Protein 5A9C (pdb70)

Nearest PDB structures (foldseek):
  5a9c-assembly1_A  TM=1.005E+00  e=2.865E-42  Antheraea mylitta cypovirus 4
  5a8t-assembly1_A  TM=9.969E-01  e=7.774E-40  Antheraea mylitta cypovirus 4
  5a8s-assembly1_A  TM=9.881E-01  e=3.135E-37  Antheraea mylitta cypovirus 4
  5a9a-assembly1_A  TM=9.430E-01  e=6.716E-23  Simulium ubiquitum cypovirus
  5a9b-assembly1_A  TM=8.311E-01  e=2.737E-10  Bombyx mori cypovirus 1

Structure (mmCIF, N/CA/C/O backbone):
data_5A9C
#
_entry.id   5A9C
#
_cell.length_a   104.330
_cell.length_b   104.330
_cell.length_c   104.330
_cell.angle_alpha   90.00
_cell.angle_beta   90.00
_cell.angle_gamma   90.00
#
_symmetry.space_group_name_H-M   'I 2 3'
#
loop_
_entity.id
_entity.type
_entity.pdbx_description
1 polymer POLYHEDRIN
2 water water
#
loop_
_atom_site.group_PDB
_atom_site.id
_atom_site.type_symbol
_atom_site.label_atom_id
_atom_site.label_alt_id
_atom_site.label_comp_id
_atom_site.label_asym_id
_atom_site.label_entity_id
_atom_site.label_seq_id
_atom_site.pdbx_PDB_ins_code
_atom_site.Cartn_x
_atom_site.Cartn_y
_atom_site.Cartn_z
_atom_site.occupancy
_atom_site.B_iso_or_equiv
_atom_site.auth_seq_id
_atom_site.auth_comp_id
_atom_site.auth_asym_id
_atom_site.auth_atom_id
_atom_site.pdbx_PDB_model_num
ATOM 1 N N . ARG A 1 13 ? 46.136 58.292 -8.493 1.00 51.38 13 ARG A N 1
ATOM 2 C CA . ARG A 1 13 ? 45.647 58.347 -9.867 1.00 73.15 13 ARG A CA 1
ATOM 3 C C . ARG A 1 13 ? 44.565 57.303 -10.139 1.00 59.89 13 ARG A C 1
ATOM 4 O O . ARG A 1 13 ? 43.425 57.648 -10.454 1.00 50.45 13 ARG A O 1
ATOM 12 N N . ASP A 1 14 ? 44.923 56.029 -10.013 1.00 47.58 14 ASP A N 1
ATOM 13 C CA . ASP A 1 14 ? 43.977 54.947 -10.262 1.00 31.77 14 ASP A CA 1
ATOM 14 C C . ASP A 1 14 ? 43.211 54.582 -8.993 1.00 30.02 14 ASP A C 1
ATOM 15 O O . ASP A 1 14 ? 43.409 53.506 -8.426 1.00 26.75 14 ASP A O 1
ATOM 20 N N . VAL A 1 15 ? 42.333 55.478 -8.555 1.00 26.20 15 VAL A N 1
ATOM 21 C CA . VAL A 1 15 ? 41.592 55.272 -7.315 1.00 19.02 15 VAL A CA 1
ATOM 22 C C . VAL A 1 15 ? 40.550 54.163 -7.449 1.00 22.94 15 VAL A C 1
ATOM 23 O O . VAL A 1 15 ? 40.161 53.550 -6.457 1.00 20.92 15 VAL A O 1
ATOM 27 N N . ARG A 1 16 ? 40.101 53.904 -8.673 1.00 22.10 16 ARG A N 1
ATOM 28 C CA . ARG A 1 16 ? 39.216 52.770 -8.913 1.00 18.64 16 ARG A CA 1
ATOM 29 C C . ARG A 1 16 ? 39.919 51.484 -8.493 1.00 24.20 16 ARG A C 1
ATOM 30 O O . ARG A 1 16 ? 39.330 50.624 -7.836 1.00 21.57 16 ARG A O 1
ATOM 38 N N . ARG A 1 17 ? 41.189 51.369 -8.864 1.00 16.60 17 ARG A N 1
ATOM 39 C CA . ARG A 1 17 ? 41.991 50.212 -8.500 1.00 16.63 17 ARG A CA 1
ATOM 40 C C . ARG A 1 17 ? 42.253 50.191 -6.998 1.00 26.61 17 ARG A C 1
ATOM 41 O O . ARG A 1 17 ? 42.097 49.162 -6.348 1.00 21.11 17 ARG A O 1
ATOM 49 N N . GLU A 1 18 ? 42.652 51.335 -6.451 1.00 19.96 18 GLU A N 1
ATOM 50 C CA . GLU A 1 18 ? 42.940 51.438 -5.024 1.00 25.84 18 GLU A CA 1
ATOM 51 C C . GLU A 1 18 ? 41.736 51.031 -4.184 1.00 32.13 18 GLU A C 1
ATOM 52 O O . GLU A 1 18 ? 41.875 50.333 -3.181 1.00 23.06 18 GLU A O 1
ATOM 58 N N . GLN A 1 19 ? 40.555 51.479 -4.596 1.00 23.01 19 GLN A N 1
ATOM 59 C CA . GLN A 1 19 ? 39.333 51.165 -3.870 1.00 24.49 19 GLN A CA 1
ATOM 60 C C . GLN A 1 19 ? 39.041 49.669 -3.924 1.00 23.88 19 GLN A C 1
ATOM 61 O O . GLN A 1 19 ? 38.644 49.069 -2.923 1.00 28.64 19 GLN A O 1
ATOM 67 N N . GLN A 1 20 ? 39.241 49.069 -5.094 1.00 19.95 20 GLN A N 1
ATOM 68 C CA . GLN A 1 20 ? 39.055 47.632 -5.245 1.00 16.61 20 GLN A CA 1
ATOM 69 C C . GLN A 1 20 ? 40.069 46.874 -4.387 1.00 16.08 20 GLN A C 1
ATOM 70 O O . GLN A 1 20 ? 39.771 45.805 -3.859 1.00 19.62 20 GLN A O 1
ATOM 76 N N . GLU A 1 21 ? 41.270 47.434 -4.261 1.00 19.51 21 GLU A N 1
ATOM 77 C CA . GLU A 1 21 ? 42.301 46.858 -3.401 1.00 20.27 21 GLU A CA 1
ATOM 78 C C . GLU A 1 21 ? 41.891 46.931 -1.933 1.00 21.57 21 GLU A C 1
ATOM 79 O O . GLU A 1 21 ? 42.072 45.977 -1.176 1.00 18.31 21 GLU A O 1
ATOM 85 N N . ILE A 1 22 ? 41.337 48.068 -1.533 1.00 15.76 22 ILE A N 1
ATOM 86 C CA . ILE A 1 22 ? 40.863 48.233 -0.163 1.00 18.67 22 ILE A CA 1
ATOM 87 C C . ILE A 1 22 ? 39.691 47.303 0.132 1.00 17.95 22 ILE A C 1
ATOM 88 O O . ILE A 1 22 ? 39.576 46.771 1.237 1.00 24.30 22 ILE A O 1
ATOM 93 N N . ILE A 1 23 ? 38.826 47.111 -0.860 1.00 21.24 23 ILE A N 1
ATOM 94 C CA . ILE A 1 23 ? 37.694 46.200 -0.722 1.00 27.71 23 ILE A CA 1
ATOM 95 C C . ILE A 1 23 ? 38.182 44.766 -0.540 1.00 22.26 23 ILE A C 1
ATOM 96 O O . ILE A 1 23 ? 37.662 44.027 0.298 1.00 22.82 23 ILE A O 1
ATOM 101 N N . THR A 1 24 ? 39.186 44.381 -1.325 1.00 19.84 24 THR A N 1
ATOM 102 C CA . THR A 1 24 ? 39.786 43.059 -1.200 1.00 20.21 24 THR A CA 1
ATOM 103 C C . THR A 1 24 ? 40.389 42.894 0.193 1.00 20.16 24 THR A C 1
ATOM 104 O O . THR A 1 24 ? 40.162 41.888 0.859 1.00 18.41 24 THR A O 1
ATOM 108 N N . ARG A 1 25 ? 41.151 43.895 0.626 1.00 19.23 25 ARG A N 1
ATOM 109 C CA . ARG A 1 25 ? 41.759 43.887 1.954 1.00 25.05 25 ARG A CA 1
ATOM 110 C C . ARG A 1 25 ? 40.697 43.820 3.041 1.00 21.70 25 ARG A C 1
ATOM 111 O O . ARG A 1 25 ? 40.836 43.080 4.012 1.00 14.82 25 ARG A O 1
ATOM 119 N N . GLN A 1 26 ? 39.639 44.606 2.872 1.00 18.68 26 GLN A N 1
ATOM 120 C CA . GLN A 1 26 ? 38.561 44.663 3.848 1.00 18.73 26 GLN A CA 1
ATOM 121 C C . GLN A 1 26 ? 37.922 43.290 4.027 1.00 21.54 26 GLN A C 1
ATOM 122 O O . GLN A 1 26 ? 37.688 42.841 5.147 1.00 17.38 26 GLN A O 1
ATOM 128 N N . ILE A 1 27 ? 37.644 42.622 2.915 1.00 15.93 27 ILE A N 1
ATOM 129 C CA . ILE A 1 27 ? 37.088 41.275 2.960 1.00 15.30 27 ILE A CA 1
ATOM 130 C C . ILE A 1 27 ? 38.008 40.307 3.707 1.00 15.63 27 ILE A C 1
ATOM 131 O O . ILE A 1 27 ? 37.546 39.465 4.477 1.00 21.59 27 ILE A O 1
ATOM 136 N N . ASN A 1 28 ? 39.312 40.437 3.482 1.00 17.91 28 ASN A N 1
ATOM 137 C CA . ASN A 1 28 ? 40.291 39.555 4.112 1.00 24.63 28 ASN A CA 1
ATOM 138 C C . ASN A 1 28 ? 40.540 39.891 5.578 1.00 21.46 28 ASN A C 1
ATOM 139 O O . ASN A 1 28 ? 41.044 39.063 6.332 1.00 20.75 28 ASN A O 1
ATOM 144 N N . THR A 1 29 ? 40.185 41.110 5.972 1.00 16.85 29 THR A N 1
ATOM 145 C CA . THR A 1 29 ? 40.483 41.606 7.311 1.00 14.88 29 THR A CA 1
ATOM 146 C C . THR A 1 29 ? 39.261 41.612 8.229 1.00 20.98 29 THR A C 1
ATOM 147 O O . THR A 1 29 ? 39.391 41.491 9.446 1.00 18.23 29 THR A O 1
ATOM 151 N N . ALA A 1 30 ? 38.076 41.754 7.645 1.00 21.50 30 ALA A N 1
ATOM 152 C CA . ALA A 1 30 ? 36.842 41.803 8.428 1.00 17.30 30 ALA A CA 1
ATOM 153 C C . ALA A 1 30 ? 36.687 40.632 9.409 1.00 15.42 30 ALA A C 1
ATOM 154 O O . ALA A 1 30 ? 36.188 40.813 10.518 1.00 19.58 30 ALA A O 1
ATOM 156 N N . PRO A 1 31 ? 37.107 39.422 9.005 1.00 16.62 31 PRO A N 1
ATOM 157 C CA . PRO A 1 31 ? 36.965 38.285 9.923 1.00 15.77 31 PRO A CA 1
ATOM 158 C C . PRO A 1 31 ? 37.798 38.404 11.204 1.00 18.16 31 PRO A C 1
ATOM 159 O O . PRO A 1 31 ? 37.592 37.613 12.124 1.00 24.07 31 PRO A O 1
ATOM 163 N N . TYR A 1 32 ? 38.714 39.365 11.267 1.00 17.17 32 TYR A N 1
ATOM 164 C CA . TYR A 1 32 ? 39.576 39.503 12.439 1.00 16.63 32 TYR A CA 1
ATOM 165 C C . TYR A 1 32 ? 39.026 40.481 13.472 1.00 21.88 32 TYR A C 1
ATOM 166 O O . TYR A 1 32 ? 39.595 40.631 14.551 1.00 20.61 32 TYR A O 1
ATOM 175 N N . VAL A 1 33 ? 37.920 41.142 13.143 1.00 22.62 33 VAL A N 1
ATOM 176 C CA . VAL A 1 33 ? 37.229 41.993 14.107 1.00 20.96 33 VAL A CA 1
ATOM 177 C C . VAL A 1 33 ? 36.618 41.125 15.209 1.00 18.27 33 VAL A C 1
ATOM 178 O O . VAL A 1 33 ? 36.210 39.992 14.959 1.00 21.52 33 VAL A O 1
ATOM 182 N N . GLN A 1 34 ? 36.560 41.658 16.425 1.00 21.03 34 GLN A N 1
ATOM 183 C CA . GLN A 1 34 ? 36.224 40.858 17.607 1.00 30.60 34 GLN A CA 1
ATOM 184 C C . GLN A 1 34 ? 34.866 40.145 17.583 1.00 32.92 34 GLN A C 1
ATOM 185 O O . GLN A 1 34 ? 34.718 39.079 18.178 1.00 32.76 34 GLN A O 1
ATOM 191 N N . ASP A 1 35 ? 33.880 40.724 16.908 1.00 23.77 35 ASP A N 1
ATOM 192 C CA . ASP A 1 35 ? 32.572 40.082 16.823 1.00 24.23 35 ASP A CA 1
ATOM 193 C C . ASP A 1 35 ? 32.328 39.490 15.441 1.00 27.02 35 ASP A C 1
ATOM 194 O O . ASP A 1 35 ? 31.183 39.269 15.040 1.00 21.17 35 ASP A O 1
ATOM 199 N N . ALA A 1 36 ? 33.411 39.232 14.717 1.00 19.12 36 ALA A N 1
ATOM 200 C CA . ALA A 1 36 ? 33.311 38.634 13.395 1.00 18.57 36 ALA A CA 1
ATOM 201 C C . ALA A 1 36 ? 32.813 37.200 13.494 1.00 23.82 36 ALA A C 1
ATOM 202 O O . ALA A 1 36 ? 32.924 36.559 14.542 1.00 20.30 36 ALA A O 1
ATOM 204 N N . MET A 1 37 ? 32.256 36.703 12.397 1.00 18.38 37 MET A N 1
ATOM 205 C CA . MET A 1 37 ? 31.821 35.320 12.336 1.00 17.69 37 MET A CA 1
ATOM 206 C C . MET A 1 37 ? 32.966 34.409 11.917 1.00 17.96 37 MET A C 1
ATOM 207 O O . MET A 1 37 ? 33.834 34.797 11.133 1.00 22.39 37 MET A O 1
ATOM 212 N N . MET A 1 38 ? 32.969 33.200 12.466 1.00 23.87 38 MET A N 1
ATOM 213 C CA . MET A 1 38 ? 33.855 32.144 12.004 1.00 16.87 38 MET A CA 1
ATOM 214 C C . MET A 1 38 ? 33.001 31.079 11.334 1.00 18.20 38 MET A C 1
ATOM 215 O O . MET A 1 38 ? 31.781 31.053 11.506 1.00 17.30 38 MET A O 1
ATOM 220 N N . ARG A 1 39 ? 33.630 30.207 10.557 1.00 17.73 39 ARG A N 1
ATOM 221 C CA . ARG A 1 39 ? 32.878 29.180 9.858 1.00 16.76 39 ARG A CA 1
ATOM 222 C C . ARG A 1 39 ? 33.632 27.867 9.839 1.00 13.94 39 ARG A C 1
ATOM 223 O O . ARG A 1 39 ? 34.743 27.780 9.313 1.00 16.43 39 ARG A O 1
ATOM 231 N N . VAL A 1 40 ? 33.022 26.847 10.428 1.00 15.81 40 VAL A N 1
ATOM 232 C CA . VAL A 1 40 ? 33.596 25.511 10.425 1.00 17.08 40 VAL A CA 1
ATOM 233 C C . VAL A 1 40 ? 32.62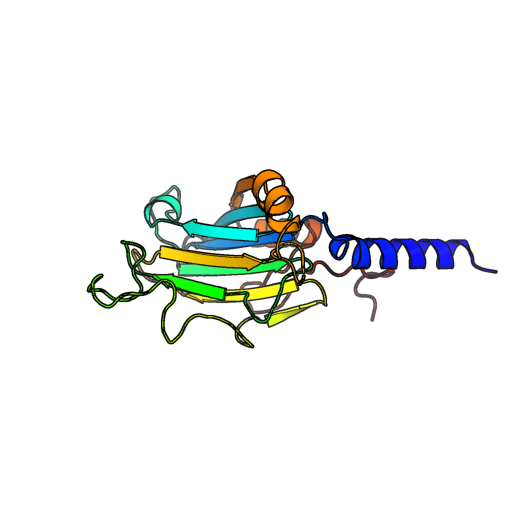4 24.573 9.737 1.00 17.92 40 VAL A C 1
ATOM 234 O O . VAL A 1 40 ? 31.428 24.581 10.030 1.00 18.46 40 VAL A O 1
ATOM 238 N N . VAL A 1 41 ? 33.135 23.784 8.801 1.00 15.79 41 VAL A N 1
ATOM 239 C CA . VAL A 1 41 ? 32.299 22.840 8.084 1.00 15.52 41 VAL A CA 1
ATOM 240 C C . VAL A 1 41 ? 32.893 21.444 8.139 1.00 11.99 41 VAL A C 1
ATOM 241 O O . VAL A 1 41 ? 34.087 21.252 7.895 1.00 16.39 41 VAL A O 1
ATOM 245 N N . VAL A 1 42 ? 32.050 20.473 8.469 1.00 14.70 42 VAL A N 1
ATOM 246 C CA . VAL A 1 42 ? 32.441 19.075 8.447 1.00 15.60 42 VAL A CA 1
ATOM 247 C C . VAL A 1 42 ? 31.782 18.410 7.243 1.00 17.06 42 VAL A C 1
ATOM 248 O O . VAL A 1 42 ? 30.560 18.254 7.200 1.00 19.22 42 VAL A O 1
ATOM 252 N N . PHE A 1 43 ? 32.593 18.040 6.257 1.00 17.31 43 PHE A N 1
ATOM 253 C CA . PHE A 1 43 ? 32.093 17.398 5.046 1.00 15.27 43 PHE A CA 1
ATOM 254 C C . PHE A 1 43 ? 32.231 15.891 5.176 1.00 20.32 43 PHE A C 1
ATOM 255 O O . PHE A 1 43 ? 33.346 15.380 5.215 1.00 18.33 43 PHE A O 1
ATOM 263 N N . ALA A 1 44 ? 31.109 15.181 5.231 1.00 19.62 44 ALA A N 1
ATOM 264 C CA . ALA A 1 44 ? 31.135 13.721 5.295 1.00 24.00 44 ALA A CA 1
ATOM 265 C C . ALA A 1 44 ? 31.090 13.116 3.894 1.00 19.37 44 ALA A C 1
ATOM 266 O O . ALA A 1 44 ? 30.229 13.469 3.089 1.00 18.26 44 ALA A O 1
ATOM 268 N N . GLN A 1 45 ? 32.022 12.211 3.609 1.00 20.10 45 GLN A N 1
ATOM 269 C CA . GLN A 1 45 ? 32.088 11.546 2.310 1.00 24.27 45 GLN A CA 1
ATOM 270 C C . GLN A 1 45 ? 31.583 10.109 2.399 1.00 21.70 45 GLN A C 1
ATOM 271 O O . GLN A 1 45 ? 32.027 9.341 3.251 1.00 22.59 45 GLN A O 1
ATOM 277 N N . TYR A 1 46 ? 30.667 9.746 1.508 1.00 21.75 46 TYR A N 1
ATOM 278 C CA . TYR A 1 46 ? 30.096 8.403 1.505 1.00 23.09 46 TYR A CA 1
ATOM 279 C C . TYR A 1 46 ? 30.523 7.627 0.266 1.00 28.83 46 TYR A C 1
ATOM 280 O O . TYR A 1 46 ? 30.833 8.222 -0.766 1.00 25.61 46 TYR A O 1
ATOM 289 N N . PRO A 1 47 ? 30.548 6.290 0.373 1.00 30.75 47 PRO A N 1
ATOM 290 C CA . PRO A 1 47 ? 30.921 5.394 -0.729 1.00 33.90 47 PRO A CA 1
ATOM 291 C C . PRO A 1 47 ? 30.083 5.651 -1.978 1.00 25.88 47 PRO A C 1
ATOM 292 O O . PRO A 1 47 ? 30.546 5.419 -3.094 1.00 29.21 47 PRO A O 1
ATOM 296 N N . SER A 1 48 ? 28.858 6.124 -1.778 1.00 25.79 48 SER A N 1
ATOM 297 C CA . SER A 1 48 ? 27.948 6.411 -2.879 1.00 35.91 48 SER A CA 1
ATOM 298 C C . SER A 1 48 ? 28.481 7.523 -3.778 1.00 35.91 48 SER A C 1
ATOM 299 O O . SER A 1 48 ? 28.060 7.660 -4.926 1.00 35.13 48 SER A O 1
ATOM 302 N N . GLY A 1 49 ? 29.405 8.316 -3.249 1.00 27.22 49 GLY A N 1
ATOM 303 C CA . GLY A 1 49 ? 29.904 9.480 -3.957 1.00 26.26 49 GLY A CA 1
ATOM 304 C C . GLY A 1 49 ? 29.210 10.739 -3.474 1.00 22.69 49 GLY A C 1
ATOM 305 O O . GLY A 1 49 ? 29.608 11.855 -3.813 1.00 27.39 49 GLY A O 1
ATOM 306 N N . ARG A 1 50 ? 28.164 10.552 -2.675 1.00 22.99 50 ARG A N 1
ATOM 307 C CA . ARG A 1 50 ? 27.433 11.666 -2.086 1.00 19.17 50 ARG A CA 1
ATOM 308 C C . ARG A 1 50 ? 28.177 12.199 -0.867 1.00 18.87 50 ARG A C 1
ATOM 309 O O . ARG A 1 50 ? 29.021 11.512 -0.296 1.00 20.63 50 ARG A O 1
ATOM 317 N N . TYR A 1 51 ? 27.856 13.431 -0.484 1.00 21.67 51 TYR A N 1
ATOM 318 C CA . TYR A 1 51 ? 28.437 14.068 0.692 1.00 22.90 51 TYR A CA 1
ATOM 319 C C . TYR A 1 51 ? 27.336 14.672 1.550 1.00 21.40 51 TYR A C 1
ATOM 320 O O . TYR A 1 51 ? 26.262 15.013 1.052 1.00 19.72 51 TYR A O 1
ATOM 329 N N . LYS A 1 52 ? 27.606 14.805 2.842 1.00 22.52 52 LYS A N 1
ATOM 330 C CA . LYS A 1 52 ? 26.736 15.575 3.720 1.00 22.57 52 LYS A CA 1
ATOM 331 C C . LYS A 1 52 ? 27.576 16.560 4.517 1.00 27.30 52 LYS A C 1
ATOM 332 O O . LYS A 1 52 ? 28.603 16.194 5.087 1.00 25.43 52 LYS A O 1
ATOM 338 N N . ALA A 1 53 ? 27.141 17.813 4.546 1.00 21.58 53 ALA A N 1
ATOM 339 C CA . ALA A 1 53 ? 27.908 18.858 5.206 1.00 18.05 53 ALA A CA 1
ATOM 340 C C . ALA A 1 53 ? 27.220 19.354 6.471 1.00 26.90 53 ALA A C 1
ATOM 341 O O . ALA A 1 53 ? 26.018 19.617 6.476 1.00 21.34 53 ALA A O 1
ATOM 343 N N . PHE A 1 54 ? 27.994 19.455 7.546 1.00 18.62 54 PHE A N 1
ATOM 344 C CA . PHE A 1 54 ? 27.543 20.106 8.767 1.00 17.46 54 PHE A CA 1
ATOM 345 C C . PHE A 1 54 ? 28.238 21.458 8.862 1.00 23.94 54 PHE A C 1
ATOM 346 O O . PHE A 1 54 ? 29.423 21.541 9.190 1.00 16.55 54 PHE A O 1
ATOM 354 N N . ASP A 1 55 ? 27.484 22.510 8.562 1.00 16.98 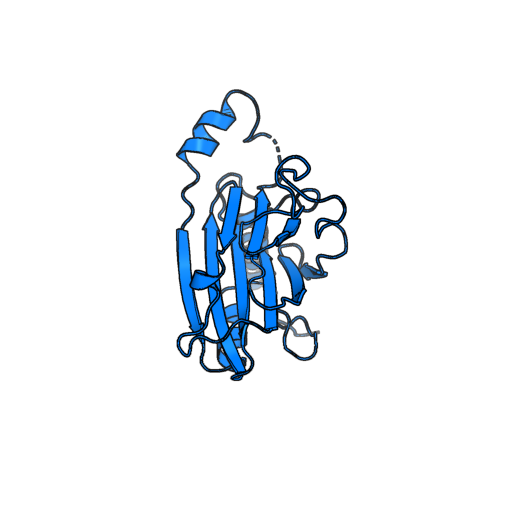55 ASP A N 1
ATOM 355 C CA . ASP A 1 55 ? 28.026 23.850 8.369 1.00 18.72 55 ASP A CA 1
ATOM 356 C C . ASP A 1 55 ? 27.689 24.756 9.550 1.00 19.11 55 ASP A C 1
ATOM 357 O O . ASP A 1 55 ? 26.523 25.077 9.780 1.00 22.07 55 ASP A O 1
ATOM 362 N N . TYR A 1 56 ? 28.714 25.167 10.293 1.00 17.77 56 TYR A N 1
ATOM 363 C CA . TYR A 1 56 ? 28.519 25.976 11.492 1.00 16.71 56 TYR A CA 1
ATOM 364 C C . TYR A 1 56 ? 29.089 27.379 11.319 1.00 15.45 56 TYR A C 1
ATOM 365 O O . TYR A 1 56 ? 30.250 27.543 10.953 1.00 19.02 56 TYR A O 1
ATOM 374 N N . VAL A 1 57 ? 28.268 28.389 11.583 1.00 20.70 57 VAL A N 1
ATOM 375 C CA . VAL A 1 57 ? 28.769 29.752 11.709 1.00 14.96 57 VAL A CA 1
ATOM 376 C C . VAL A 1 57 ? 28.562 30.229 13.143 1.00 17.35 57 VAL A C 1
ATOM 377 O O . VAL A 1 57 ? 27.523 29.965 13.749 1.00 16.63 57 VAL A O 1
ATOM 381 N N . PHE A 1 58 ? 29.563 30.922 13.676 1.00 15.73 58 PHE A N 1
ATOM 382 C CA . PHE A 1 58 ? 29.612 31.262 15.096 1.00 17.68 58 PHE A CA 1
ATOM 383 C C . PHE A 1 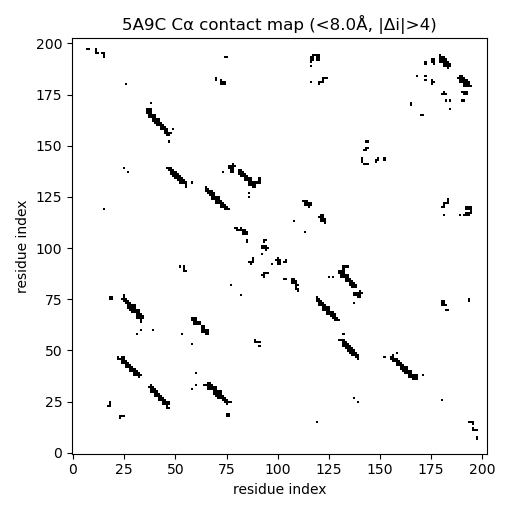58 ? 30.655 32.349 15.325 1.00 16.84 58 PHE A C 1
ATOM 384 O O . PHE A 1 58 ? 31.678 32.377 14.644 1.00 16.81 58 PHE A O 1
ATOM 392 N N . PRO A 1 59 ? 30.405 33.242 16.292 1.00 15.83 59 PRO A N 1
ATOM 393 C CA . PRO A 1 59 ? 31.285 34.393 16.527 1.00 19.58 59 PRO A CA 1
ATOM 394 C C . PRO A 1 59 ? 32.443 34.179 17.509 1.00 31.97 59 PRO A C 1
ATOM 395 O O . PRO A 1 59 ? 33.437 34.899 17.407 1.00 31.50 59 PRO A O 1
ATOM 399 N N . ASP A 1 60 ? 32.330 33.231 18.435 1.00 18.40 60 ASP A N 1
ATOM 400 C CA . ASP A 1 60 ? 33.325 33.128 19.505 1.00 23.22 60 ASP A CA 1
ATOM 401 C C . ASP A 1 60 ? 33.972 31.753 19.657 1.00 18.37 60 ASP A C 1
ATOM 402 O O . ASP A 1 60 ? 35.199 31.640 19.714 1.00 23.71 60 ASP A O 1
ATOM 407 N N . TYR A 1 61 ? 33.152 30.712 19.742 1.00 20.35 61 TYR A N 1
ATOM 408 C CA . TYR A 1 61 ? 33.674 29.360 19.893 1.00 19.37 61 TYR A CA 1
ATOM 409 C C . TYR A 1 61 ? 32.673 28.321 19.416 1.00 20.13 61 TYR A C 1
ATOM 410 O O . TYR A 1 61 ? 31.463 28.555 19.400 1.00 18.46 61 TYR A O 1
ATOM 419 N N . LEU A 1 62 ? 33.193 27.167 19.025 1.00 18.13 62 LEU A N 1
ATOM 420 C CA . LEU A 1 62 ? 32.360 26.079 18.552 1.00 15.75 62 LEU A CA 1
ATOM 421 C C . LEU A 1 62 ? 32.816 24.764 19.165 1.00 22.31 62 LEU A C 1
ATOM 422 O O . LEU A 1 62 ? 33.987 24.398 19.065 1.00 18.58 62 LEU A O 1
ATOM 427 N N . LYS A 1 63 ? 31.885 24.071 19.811 1.00 20.41 63 LYS A N 1
ATOM 428 C CA . LYS A 1 63 ? 32.112 22.719 20.303 1.00 25.19 63 LYS A CA 1
ATOM 429 C C . LYS A 1 63 ? 31.155 21.775 19.589 1.00 25.50 63 LYS A C 1
ATOM 430 O O . LYS A 1 63 ? 29.937 21.919 19.698 1.00 35.61 63 LYS A O 1
ATOM 436 N N . VAL A 1 64 ? 31.701 20.816 18.850 1.00 20.60 64 VAL A N 1
ATOM 437 C CA . VAL A 1 64 ? 30.870 19.913 18.065 1.00 23.19 64 VAL A CA 1
ATOM 438 C C . VAL A 1 64 ? 31.047 18.459 18.471 1.00 20.89 64 VAL A C 1
ATOM 439 O O . VAL A 1 64 ? 32.164 17.995 18.676 1.00 18.43 64 VAL A O 1
ATOM 443 N N . PHE A 1 65 ? 29.930 17.752 18.597 1.00 17.51 65 PHE A N 1
ATOM 444 C CA . PHE A 1 65 ? 29.946 16.298 18.679 1.00 19.30 65 PHE A CA 1
ATOM 445 C C . PHE A 1 65 ? 28.910 15.744 17.721 1.00 25.88 65 PHE A C 1
ATOM 446 O O . PHE A 1 65 ? 27.708 15.921 17.917 1.00 21.89 65 PHE A O 1
ATOM 454 N N . LEU A 1 66 ? 29.385 15.090 16.669 1.00 20.76 66 LEU A N 1
ATOM 455 C CA . LEU A 1 66 ? 28.496 14.446 15.720 1.00 24.07 66 LEU A CA 1
ATOM 456 C C . LEU A 1 66 ? 28.361 12.977 16.091 1.00 24.06 66 LEU A C 1
ATOM 457 O O . LEU A 1 66 ? 29.340 12.230 16.059 1.00 18.99 66 LEU A O 1
ATOM 462 N N . ASN A 1 67 ? 27.154 12.567 16.468 1.00 21.09 67 ASN A N 1
ATOM 463 C CA . ASN A 1 67 ? 26.923 11.180 16.853 1.00 21.89 67 ASN A CA 1
ATOM 464 C C . ASN A 1 67 ? 26.821 10.282 15.627 1.00 22.95 67 ASN A C 1
ATOM 465 O O . ASN A 1 67 ? 26.700 10.768 14.499 1.00 17.82 67 ASN A O 1
ATOM 470 N N . TRP A 1 68 ? 26.870 8.973 15.848 1.00 19.71 68 TRP A N 1
ATOM 471 C CA . TRP A 1 68 ? 26.959 8.023 14.745 1.00 19.39 68 TRP A CA 1
ATOM 472 C C . TRP A 1 68 ? 25.717 8.019 13.853 1.00 25.82 68 TRP A C 1
ATOM 473 O O . TRP A 1 68 ? 25.807 7.739 12.657 1.00 26.66 68 TRP A O 1
ATOM 484 N N . ARG A 1 69 ? 24.562 8.335 14.427 1.00 24.34 69 ARG A N 1
ATOM 485 C CA . ARG A 1 69 ? 23.328 8.346 13.649 1.00 25.24 69 ARG A CA 1
ATOM 486 C C . ARG A 1 69 ? 23.230 9.603 12.784 1.00 28.01 69 ARG A C 1
ATOM 487 O O . ARG A 1 69 ? 22.702 9.561 11.673 1.00 30.39 69 ARG A O 1
ATOM 495 N N . GLU A 1 70 ? 23.753 10.715 13.292 1.00 26.21 70 GLU A N 1
ATOM 496 C CA . GLU A 1 70 ? 23.818 11.951 12.517 1.00 26.44 70 GLU A CA 1
ATOM 497 C C . GLU A 1 70 ? 24.732 11.790 11.306 1.00 25.92 70 GLU A C 1
ATOM 498 O O . GLU A 1 70 ? 24.504 12.393 10.257 1.00 26.87 70 GLU A O 1
ATOM 504 N N . LEU A 1 71 ? 25.770 10.974 11.461 1.00 23.39 71 LEU A N 1
ATOM 505 C CA . LEU A 1 71 ? 26.781 10.802 10.422 1.00 21.22 71 LEU A CA 1
ATOM 506 C C . LEU A 1 71 ? 26.321 9.875 9.301 1.00 26.73 71 LEU A C 1
ATOM 507 O O . LEU A 1 71 ? 26.941 9.821 8.240 1.00 23.69 71 LEU A O 1
ATOM 512 N N . LEU A 1 72 ? 25.236 9.145 9.535 1.00 25.83 72 LEU A N 1
ATOM 513 C CA . LEU A 1 72 ? 24.728 8.211 8.536 1.00 20.29 72 LEU A CA 1
ATOM 514 C C . LEU A 1 72 ? 24.154 8.919 7.317 1.00 24.55 72 LEU A C 1
ATOM 515 O O . LEU A 1 72 ? 23.576 10.001 7.425 1.00 29.90 72 LEU A O 1
ATOM 520 N N . GLU A 1 73 ? 24.314 8.289 6.159 1.00 32.51 73 GLU A N 1
ATOM 521 C CA . GLU A 1 73 ? 23.688 8.747 4.926 1.00 31.50 73 GLU A CA 1
ATOM 522 C C . GLU A 1 73 ? 22.217 8.332 4.925 1.00 38.15 73 GLU A C 1
ATOM 523 O O . GLU A 1 73 ? 21.815 7.452 5.685 1.00 36.47 73 GLU A O 1
ATOM 529 N N . GLY A 1 74 ? 21.415 8.968 4.077 1.00 46.55 74 GLY A N 1
ATOM 530 C CA . GLY A 1 74 ? 20.008 8.626 3.969 1.00 41.82 74 GLY A CA 1
ATOM 531 C C . GLY A 1 74 ? 19.795 7.138 3.759 1.00 46.68 74 GLY A C 1
ATOM 532 O O . GLY A 1 74 ? 18.885 6.542 4.338 1.00 52.96 74 GLY A O 1
ATOM 533 N N . SER A 1 75 ? 20.641 6.536 2.929 1.00 61.89 75 SER A N 1
ATOM 534 C CA . SER A 1 75 ? 20.564 5.106 2.658 1.00 44.49 75 SER A CA 1
ATOM 535 C C . SER A 1 75 ? 20.845 4.306 3.923 1.00 38.79 75 SER A C 1
ATOM 536 O O . SER A 1 75 ? 20.412 3.162 4.057 1.00 45.89 75 SER A O 1
ATOM 539 N N . GLY A 1 76 ? 21.574 4.918 4.851 1.00 59.32 110 GLY A N 1
ATOM 540 C CA . GLY A 1 76 ? 21.929 4.267 6.096 1.00 31.75 110 GLY A CA 1
ATOM 541 C C . GLY A 1 76 ? 23.395 3.887 6.146 1.00 42.85 110 GLY A C 1
ATOM 542 O O . GLY A 1 76 ? 23.832 3.172 7.046 1.00 40.85 110 GLY A O 1
ATOM 543 N N . ARG A 1 77 ? 24.161 4.363 5.170 1.00 50.38 111 ARG A N 1
ATOM 544 C CA . ARG A 1 77 ? 25.586 4.056 5.112 1.00 47.14 111 ARG A CA 1
ATOM 545 C C . ARG A 1 77 ? 26.408 5.011 5.967 1.00 24.82 111 ARG A C 1
ATOM 546 O O . ARG A 1 77 ? 26.067 6.185 6.116 1.00 28.46 111 ARG A O 1
ATOM 554 N N . TYR A 1 78 ? 27.501 4.493 6.517 1.00 30.92 112 TYR A N 1
ATOM 555 C CA . TYR A 1 78 ? 28.428 5.296 7.297 1.00 31.95 112 TYR A CA 1
ATOM 556 C C . TYR A 1 78 ? 29.485 5.916 6.382 1.00 15.81 112 TYR A C 1
ATOM 557 O O . TYR A 1 78 ? 29.866 5.320 5.376 1.00 22.99 112 TYR A O 1
ATOM 566 N N . PRO A 1 79 ? 29.960 7.124 6.726 1.00 23.43 113 PRO A N 1
ATOM 567 C CA . PRO A 1 79 ? 30.953 7.836 5.909 1.00 18.89 113 PRO A CA 1
ATOM 568 C C . PRO A 1 79 ? 32.350 7.207 5.920 1.00 21.16 113 PRO A C 1
ATOM 569 O O . PRO A 1 79 ? 32.767 6.612 6.914 1.00 21.25 113 PRO A O 1
ATOM 573 N N . MET A 1 80 ? 33.057 7.342 4.802 1.00 15.85 114 MET A N 1
ATOM 574 C CA . MET A 1 80 ? 34.444 6.898 4.685 1.00 23.08 114 MET A CA 1
ATOM 575 C C . MET A 1 80 ? 35.365 7.783 5.515 1.00 16.58 114 MET A C 1
ATOM 576 O O . MET A 1 80 ? 36.434 7.357 5.957 1.00 20.92 114 MET A O 1
ATOM 581 N N . GLY A 1 81 ? 34.947 9.026 5.714 1.00 16.81 115 GLY A N 1
ATOM 582 C CA . GLY A 1 81 ? 35.773 10.002 6.391 1.00 21.96 115 GLY A CA 1
ATOM 583 C C . GLY A 1 81 ? 35.139 11.370 6.306 1.00 21.02 115 GLY A C 1
ATOM 584 O O . GLY A 1 81 ? 34.070 11.526 5.712 1.00 16.82 115 GLY A O 1
ATOM 585 N N . VAL A 1 82 ? 35.794 12.359 6.905 1.00 17.72 116 VAL A N 1
ATOM 586 C CA . VAL A 1 82 ? 35.320 13.736 6.851 1.00 12.26 116 VAL A CA 1
ATOM 587 C C . VAL A 1 82 ? 36.431 14.701 6.475 1.00 18.27 116 VAL A C 1
ATOM 588 O O . VAL A 1 82 ? 37.601 14.475 6.780 1.00 18.70 116 VAL A O 1
ATOM 592 N N . ILE A 1 83 ? 36.054 15.776 5.795 1.00 18.68 117 ILE A N 1
ATOM 593 C CA . ILE A 1 83 ? 36.948 16.902 5.602 1.00 18.60 117 ILE A CA 1
ATOM 594 C C . ILE A 1 83 ? 36.470 17.979 6.555 1.00 17.90 117 ILE A C 1
ATOM 595 O O . ILE A 1 83 ? 35.327 18.432 6.463 1.00 20.75 117 ILE A O 1
ATOM 600 N N . VAL A 1 84 ? 37.324 18.363 7.495 1.00 15.71 118 VAL A N 1
ATOM 601 C CA . VAL A 1 84 ? 36.967 19.405 8.442 1.00 19.54 118 VAL A CA 1
ATOM 602 C C . VAL A 1 84 ? 37.602 20.717 8.002 1.00 15.49 118 VAL A C 1
ATOM 603 O O . VAL A 1 84 ? 38.826 20.828 7.912 1.00 16.25 118 VAL A O 1
ATOM 607 N N . SER A 1 85 ? 36.755 21.697 7.711 1.00 17.56 119 SER A N 1
ATOM 608 C CA . SER A 1 85 ? 37.193 22.985 7.193 1.00 18.21 119 SER A CA 1
ATOM 609 C C . SER A 1 85 ? 37.082 24.062 8.268 1.00 13.42 119 SER A C 1
ATOM 610 O O . SER A 1 85 ? 35.990 24.340 8.758 1.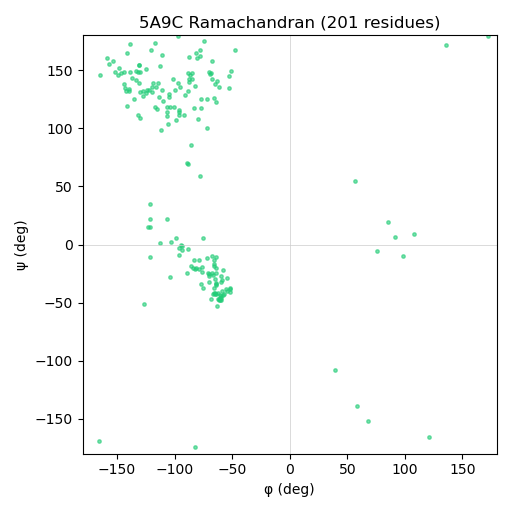00 18.43 119 SER A O 1
ATOM 613 N N . PHE A 1 86 ? 38.216 24.658 8.634 1.00 13.26 120 PHE A N 1
ATOM 614 C CA . PHE A 1 86 ? 38.258 25.719 9.643 1.00 16.53 120 PHE A CA 1
ATOM 615 C C . PHE A 1 86 ? 38.458 27.070 8.962 1.00 15.63 120 PHE A C 1
ATOM 616 O O . PHE A 1 86 ? 39.408 27.244 8.203 1.00 15.91 120 PHE A O 1
ATOM 624 N N . ASN A 1 87 ? 37.589 28.036 9.242 1.00 15.64 121 ASN A N 1
ATOM 625 C CA . ASN A 1 87 ? 37.702 29.336 8.586 1.00 21.88 121 ASN A CA 1
ATOM 626 C C . ASN A 1 87 ? 37.428 30.518 9.511 1.00 16.06 121 ASN A C 1
ATOM 627 O O . ASN A 1 87 ? 36.453 30.519 10.266 1.00 15.08 121 ASN A O 1
ATOM 632 N N . GLY A 1 88 ? 38.299 31.521 9.440 1.00 22.82 122 GLY A N 1
ATOM 633 C CA . GLY A 1 88 ? 38.146 32.735 10.221 1.00 12.49 122 GLY A CA 1
ATOM 634 C C . GLY A 1 88 ? 39.320 33.009 11.141 1.00 14.31 122 GLY A C 1
ATOM 635 O O . GLY A 1 88 ? 40.392 32.412 11.007 1.00 18.20 122 GLY A O 1
ATOM 636 N N . ASN A 1 89 ? 39.108 33.920 12.084 1.00 17.14 123 ASN A N 1
ATOM 637 C CA . ASN A 1 89 ? 40.127 34.294 13.053 1.00 15.48 123 ASN A CA 1
ATOM 638 C C . ASN A 1 89 ? 40.248 33.249 14.158 1.00 17.61 123 ASN A C 1
ATOM 639 O O . ASN A 1 89 ? 40.064 33.543 15.341 1.00 20.99 123 ASN A O 1
ATOM 644 N N . ILE A 1 90 ? 40.556 32.021 13.759 1.00 15.92 124 ILE A N 1
ATOM 645 C CA . ILE A 1 90 ? 40.634 30.911 14.695 1.00 17.57 124 ILE A CA 1
ATOM 646 C C . ILE A 1 90 ? 42.020 30.786 15.319 1.00 20.26 124 ILE A C 1
ATOM 647 O O . ILE A 1 90 ? 43.034 30.979 14.650 1.00 25.32 124 ILE A O 1
ATOM 652 N N . ASP A 1 91 ? 42.045 30.479 16.612 1.00 23.48 125 ASP A N 1
ATOM 653 C CA . ASP A 1 91 ? 43.283 30.190 17.324 1.00 20.65 125 ASP A CA 1
ATOM 654 C C . ASP A 1 91 ? 43.804 28.828 16.873 1.00 20.61 125 ASP A C 1
ATOM 655 O O . ASP A 1 91 ? 43.319 27.789 17.321 1.00 20.48 125 ASP A O 1
ATOM 660 N N . TRP A 1 92 ? 44.786 28.840 15.976 1.00 18.67 126 TRP A N 1
ATOM 661 C CA . TRP A 1 92 ? 45.285 27.611 15.364 1.00 20.84 126 TRP A CA 1
ATOM 662 C C . TRP A 1 92 ? 46.100 26.747 16.322 1.00 24.50 126 TRP A C 1
ATOM 663 O O . TRP A 1 92 ? 46.404 25.593 16.015 1.00 28.88 126 TRP A O 1
ATOM 674 N N . THR A 1 93 ? 46.454 27.304 17.474 1.00 24.90 127 THR A N 1
ATOM 675 C CA . THR A 1 93 ? 47.207 26.549 18.469 1.00 24.53 127 THR A CA 1
ATOM 676 C C . THR A 1 93 ? 46.283 25.690 19.329 1.00 37.26 127 THR A C 1
ATOM 677 O O . THR A 1 93 ? 46.740 24.800 20.044 1.00 34.33 127 THR A O 1
ATOM 681 N N . ARG A 1 94 ? 44.982 25.957 19.253 1.00 18.07 128 ARG A N 1
ATOM 682 C CA . ARG A 1 94 ? 44.006 25.197 20.031 1.00 19.20 128 ARG A CA 1
ATOM 683 C C . ARG A 1 94 ? 42.957 24.492 19.171 1.00 16.94 128 ARG A C 1
ATOM 684 O O . ARG A 1 94 ? 42.196 23.665 19.670 1.00 23.13 128 ARG A O 1
ATOM 692 N N . ALA A 1 95 ? 42.914 24.817 17.884 1.00 20.78 129 ALA A N 1
ATOM 693 C CA . ALA A 1 95 ? 41.982 24.159 16.975 1.00 13.30 129 ALA A CA 1
ATOM 694 C C . ALA A 1 95 ? 42.289 22.666 16.918 1.00 23.99 129 ALA A C 1
ATOM 695 O O . ALA A 1 95 ? 43.453 22.269 16.818 1.00 19.58 129 ALA A O 1
ATOM 697 N N . ARG A 1 96 ? 41.253 21.835 16.975 1.00 18.70 130 ARG A N 1
ATOM 698 C CA . ARG A 1 96 ? 41.477 20.393 17.040 1.00 15.76 130 ARG A CA 1
ATOM 699 C C . ARG A 1 96 ? 40.281 19.551 16.605 1.00 16.69 130 ARG A C 1
ATOM 700 O O . ARG A 1 96 ? 39.141 20.018 16.577 1.00 19.57 130 ARG A O 1
ATOM 708 N N . VAL A 1 97 ? 40.570 18.297 16.275 1.00 13.54 131 VAL A N 1
ATOM 709 C CA . VAL A 1 97 ? 39.569 17.328 15.870 1.00 22.08 131 VAL A CA 1
ATOM 710 C C . VAL A 1 97 ? 39.992 15.978 16.427 1.00 17.86 131 VAL A C 1
ATOM 711 O O . VAL A 1 97 ? 41.183 15.709 16.582 1.00 17.95 131 VAL A O 1
ATOM 715 N N . GLU A 1 98 ? 39.026 15.132 16.746 1.00 15.04 132 GLU A N 1
ATOM 716 C CA . GLU A 1 98 ? 39.345 13.739 17.018 1.00 15.91 132 GLU A CA 1
ATOM 717 C C . GLU A 1 98 ? 38.167 12.838 16.687 1.00 18.47 132 GLU A C 1
ATOM 718 O O . GLU A 1 98 ? 37.010 13.251 16.771 1.00 18.23 132 GLU A O 1
ATOM 724 N N . ALA A 1 99 ? 38.477 11.618 16.266 1.00 18.69 133 ALA A N 1
ATOM 725 C CA . ALA A 1 99 ? 37.461 10.609 16.014 1.00 18.70 133 ALA A CA 1
ATOM 726 C C . ALA A 1 99 ? 37.345 9.727 17.249 1.00 18.24 133 ALA A C 1
ATOM 727 O O . ALA A 1 99 ? 38.263 8.978 17.576 1.00 23.65 133 ALA A O 1
ATOM 729 N N . THR A 1 100 ? 36.220 9.838 17.939 1.00 21.57 134 THR A N 1
ATOM 730 C CA . THR A 1 100 ? 35.984 9.069 19.153 1.00 19.58 134 THR A CA 1
ATOM 731 C C . THR A 1 100 ? 35.163 7.829 18.812 1.00 19.37 134 THR A C 1
ATOM 732 O O . THR A 1 100 ? 34.815 7.609 17.648 1.00 21.67 134 THR A O 1
ATOM 736 N N . ASN A 1 101 ? 34.866 7.008 19.813 1.00 20.00 135 ASN A N 1
ATOM 737 C CA . ASN A 1 101 ? 34.058 5.816 19.574 1.00 21.46 135 ASN A CA 1
ATOM 738 C C . ASN A 1 101 ? 32.571 6.151 19.566 1.00 23.56 135 ASN A C 1
ATOM 739 O O . ASN A 1 101 ? 32.194 7.320 19.639 1.00 19.79 135 ASN A O 1
ATOM 744 N N . MET A 1 102 ? 31.727 5.129 19.470 1.00 19.26 136 MET A N 1
ATOM 745 C CA . MET A 1 102 ? 30.294 5.354 19.328 1.00 16.51 136 MET A CA 1
ATOM 746 C C . MET A 1 102 ? 29.713 6.164 20.486 1.00 21.64 136 MET A C 1
ATOM 747 O O . MET A 1 102 ? 28.660 6.789 20.349 1.00 28.21 136 MET A O 1
ATOM 752 N N . HIS A 1 103 ? 30.406 6.157 21.622 1.00 21.88 137 HIS A N 1
ATOM 753 C CA . HIS A 1 103 ? 29.923 6.838 22.820 1.00 21.17 137 HIS A CA 1
ATOM 754 C C . HIS A 1 103 ? 30.524 8.231 22.982 1.00 23.92 137 HIS A C 1
ATOM 755 O O . HIS A 1 103 ? 30.178 8.959 23.915 1.00 23.49 137 HIS A O 1
ATOM 762 N N . GLY A 1 104 ? 31.419 8.601 22.073 1.00 19.76 138 GLY A N 1
ATOM 763 C CA . GLY A 1 104 ? 32.092 9.884 22.152 1.00 16.35 138 GLY A CA 1
ATOM 764 C C . GLY A 1 104 ? 33.315 9.834 23.050 1.00 19.87 138 GLY A C 1
ATOM 765 O O . GLY A 1 104 ? 33.806 10.865 23.514 1.00 20.70 138 GLY A O 1
ATOM 766 N N . LEU A 1 105 ? 33.815 8.626 23.289 1.00 18.79 139 LEU A N 1
ATOM 767 C CA . LEU A 1 105 ? 34.944 8.428 24.193 1.00 18.67 139 LEU A CA 1
ATOM 768 C C . LEU A 1 105 ? 36.252 8.228 23.434 1.00 17.66 139 LEU A C 1
ATOM 769 O O . LEU A 1 105 ? 36.273 7.580 22.390 1.00 17.48 139 LEU A O 1
ATOM 774 N N . ASN A 1 106 ? 37.341 8.782 23.963 1.00 16.23 140 ASN A N 1
ATOM 775 C CA . ASN A 1 106 ? 38.664 8.571 23.381 1.00 19.61 140 ASN A CA 1
ATOM 776 C C . ASN A 1 106 ? 39.449 7.483 24.116 1.00 21.47 140 ASN A C 1
ATOM 777 O O . ASN A 1 106 ? 40.627 7.250 23.843 1.00 24.34 140 ASN A O 1
ATOM 782 N N . ASN A 1 107 ? 38.775 6.833 25.059 1.00 19.41 141 ASN A N 1
ATOM 783 C CA . ASN A 1 107 ? 39.245 5.587 25.650 1.00 24.03 141 ASN A CA 1
ATOM 784 C C . ASN A 1 107 ? 38.025 4.704 25.867 1.00 24.17 141 ASN A C 1
ATOM 785 O O . ASN A 1 107 ? 37.009 5.166 26.385 1.00 21.54 141 ASN A O 1
ATOM 790 N N . THR A 1 108 ? 38.116 3.443 25.459 1.00 24.45 142 THR A N 1
ATOM 791 C CA . THR A 1 108 ? 36.982 2.530 25.563 1.00 18.70 142 THR A CA 1
ATOM 792 C C . THR A 1 108 ? 36.422 2.519 26.983 1.00 20.44 142 THR A C 1
ATOM 793 O O . THR A 1 108 ? 35.207 2.453 27.187 1.00 23.44 142 THR A O 1
ATOM 797 N N . ASP A 1 109 ? 37.319 2.589 27.960 1.00 21.86 143 ASP A N 1
ATOM 798 C CA . ASP A 1 109 ? 36.930 2.655 29.361 1.00 22.05 143 ASP A CA 1
ATOM 799 C C . ASP A 1 109 ? 36.811 4.122 29.767 1.00 22.72 143 ASP A C 1
ATOM 800 O O . ASP A 1 109 ? 37.812 4.835 29.833 1.00 15.58 143 ASP A O 1
ATOM 805 N N . TRP A 1 110 ? 35.585 4.571 30.027 1.00 13.52 144 TRP A N 1
ATOM 806 C CA . TRP A 1 110 ? 35.330 5.985 30.291 1.00 18.98 144 TRP A CA 1
ATOM 807 C C . TRP A 1 110 ? 36.110 6.499 31.497 1.00 13.68 144 TRP A C 1
ATOM 808 O O . TRP A 1 110 ? 36.431 7.686 31.576 1.00 14.46 144 TRP A O 1
ATOM 819 N N . ARG A 1 111 ? 36.418 5.602 32.429 1.00 19.92 145 ARG A N 1
ATOM 820 C CA . ARG A 1 111 ? 37.137 5.969 33.645 1.00 15.73 145 ARG A CA 1
ATOM 821 C C . ARG A 1 111 ? 38.563 6.436 33.361 1.00 19.89 145 ARG A C 1
ATOM 822 O O . ARG A 1 111 ? 39.198 7.065 34.206 1.00 17.60 145 ARG A O 1
ATOM 830 N N . GLU A 1 112 ? 39.064 6.130 32.169 1.00 14.95 146 GLU A N 1
ATOM 831 C CA . GLU A 1 112 ? 40.394 6.585 31.777 1.00 20.50 146 GLU A CA 1
ATOM 832 C C . GLU A 1 112 ? 40.360 7.404 30.486 1.00 23.65 146 GLU A C 1
ATOM 833 O O . GLU A 1 112 ? 41.389 7.648 29.860 1.00 24.03 146 GLU A O 1
ATOM 839 N N . ALA A 1 113 ? 39.162 7.840 30.108 1.00 15.98 147 ALA A N 1
ATOM 840 C CA . ALA A 1 113 ? 38.991 8.742 28.978 1.00 12.34 147 ALA A CA 1
ATOM 841 C C . ALA A 1 113 ? 39.119 10.179 29.470 1.00 22.05 147 ALA A C 1
ATOM 842 O O . ALA A 1 113 ? 38.986 10.440 30.665 1.00 16.32 147 ALA A O 1
ATOM 844 N N . ARG A 1 114 ? 39.369 11.105 28.549 1.00 15.21 148 ARG A N 1
ATOM 845 C CA . ARG A 1 114 ? 39.535 12.514 28.898 1.00 16.96 148 ARG A CA 1
ATOM 846 C C . ARG A 1 114 ? 38.841 13.419 27.882 1.00 14.38 148 ARG A C 1
ATOM 847 O O . ARG A 1 114 ? 38.364 12.954 26.850 1.00 15.95 148 ARG A O 1
ATOM 855 N N . ALA A 1 115 ? 38.797 14.715 28.174 1.00 15.07 149 ALA A N 1
ATOM 856 C CA . ALA A 1 115 ? 38.153 15.674 27.282 1.00 13.23 149 ALA A CA 1
ATOM 857 C C . ALA A 1 115 ? 38.736 15.578 25.875 1.00 15.40 149 ALA A C 1
ATOM 858 O O . ALA A 1 115 ? 38.010 15.666 24.887 1.00 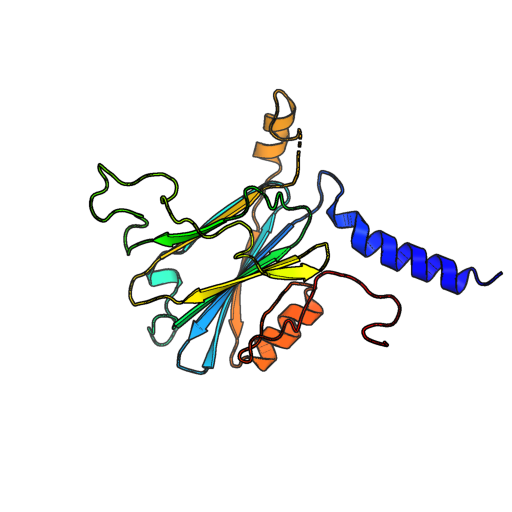19.69 149 ALA A O 1
ATOM 860 N N . TRP A 1 116 ? 40.052 15.399 25.797 1.00 19.44 150 TRP A N 1
ATOM 861 C CA . TRP A 1 116 ? 40.729 15.172 24.523 1.00 18.79 150 TRP A CA 1
ATOM 862 C C . TRP A 1 116 ? 41.799 14.089 24.673 1.00 22.18 150 TRP A C 1
ATOM 863 O O . TRP A 1 116 ? 42.388 13.934 25.743 1.00 21.84 150 TRP A O 1
ATOM 874 N N . GLY A 1 117 ? 42.034 13.339 23.601 1.00 21.99 151 GLY A N 1
ATOM 875 C CA . GLY A 1 117 ? 42.956 12.216 23.640 1.00 15.93 151 GLY A CA 1
ATOM 876 C C . GLY A 1 117 ? 44.408 12.626 23.502 1.00 17.06 151 GLY A C 1
ATOM 877 O O . GLY A 1 117 ? 44.707 13.746 23.096 1.00 20.17 151 GLY A O 1
ATOM 878 N N . PRO A 1 118 ? 45.329 11.712 23.843 1.00 17.09 152 PRO A N 1
ATOM 879 C CA . PRO A 1 118 ? 46.768 11.998 23.769 1.00 19.30 152 PRO A CA 1
ATOM 880 C C . PRO A 1 118 ? 47.266 12.226 22.340 1.00 19.86 152 PRO A C 1
ATOM 881 O O . PRO A 1 118 ? 48.342 12.799 22.161 1.00 20.51 152 PRO A O 1
ATOM 885 N N . HIS A 1 119 ? 46.502 11.789 21.343 1.00 16.90 153 HIS A N 1
ATOM 886 C CA . HIS A 1 119 ? 46.901 11.976 19.948 1.00 16.67 153 HIS A CA 1
ATOM 887 C C . HIS A 1 119 ? 45.864 12.775 19.164 1.00 25.18 153 HIS A C 1
ATOM 888 O O . HIS A 1 119 ? 45.639 12.523 17.978 1.00 19.22 153 HIS A O 1
ATOM 895 N N . VAL A 1 120 ? 45.234 13.737 19.833 1.00 22.19 154 VAL A N 1
ATOM 896 C CA . VAL A 1 120 ? 44.238 14.590 19.196 1.00 24.63 154 VAL A CA 1
ATOM 897 C C . VAL A 1 120 ? 44.807 15.226 17.930 1.00 19.76 154 VAL A C 1
ATOM 898 O O . VAL A 1 120 ? 45.995 15.545 17.866 1.00 19.41 154 VAL A O 1
ATOM 902 N N . ILE A 1 121 ? 43.958 15.390 16.920 1.00 18.92 155 ILE A N 1
ATOM 903 C CA . ILE A 1 121 ? 44.372 15.972 15.646 1.00 18.56 155 ILE A CA 1
ATOM 904 C C . ILE A 1 121 ? 44.505 17.487 15.755 1.00 18.59 155 ILE A C 1
ATOM 905 O O . ILE A 1 121 ? 43.527 18.189 16.013 1.00 19.28 155 ILE A O 1
ATOM 910 N N . CYS A 1 122 ? 45.723 17.980 15.551 1.00 19.23 156 CYS A N 1
ATOM 911 C CA . CYS A 1 122 ? 46.026 19.397 15.709 1.00 23.80 156 CYS A CA 1
ATOM 912 C C . CYS A 1 122 ? 47.382 19.750 15.092 1.00 22.94 156 CYS A C 1
ATOM 913 O O . CYS A 1 122 ? 47.981 18.945 14.377 1.00 19.10 156 CYS A O 1
ATOM 916 N N . GLY A 1 123 ? 47.865 20.955 15.372 1.00 20.09 157 GLY A N 1
ATOM 917 C CA . GLY A 1 123 ? 49.146 21.391 14.845 1.00 20.43 157 GLY A CA 1
ATOM 918 C C . GLY A 1 123 ? 49.179 21.367 13.327 1.00 16.85 157 GLY A C 1
ATOM 919 O O . GLY A 1 123 ? 48.208 21.744 12.675 1.00 18.08 157 GLY A O 1
ATOM 920 N N . ASN A 1 124 ? 50.295 20.909 12.765 1.00 21.47 158 ASN A N 1
ATOM 921 C CA . ASN A 1 124 ? 50.476 20.895 11.315 1.00 20.59 158 ASN A CA 1
ATOM 922 C C . ASN A 1 124 ? 49.693 19.797 10.592 1.00 17.88 158 ASN A C 1
ATOM 923 O O . ASN A 1 124 ? 49.833 19.620 9.381 1.00 15.99 158 ASN A O 1
ATOM 928 N N . GLN A 1 125 ? 48.866 19.064 11.332 1.00 18.80 159 GLN A N 1
ATOM 929 C CA . GLN A 1 125 ? 47.953 18.109 10.712 1.00 18.63 159 GLN A CA 1
ATOM 930 C C . GLN A 1 125 ? 46.867 18.872 9.967 1.00 17.51 159 GLN A C 1
ATOM 931 O O . GLN A 1 125 ? 46.282 18.367 9.013 1.00 18.84 159 GLN A O 1
ATOM 937 N N . LEU A 1 126 ? 46.613 20.100 10.409 1.00 20.83 160 LEU A N 1
ATOM 938 C CA . LEU A 1 126 ? 45.684 20.989 9.724 1.00 20.69 160 LEU A CA 1
ATOM 939 C C . LEU A 1 126 ? 46.396 21.697 8.572 1.00 23.37 160 LEU A C 1
ATOM 940 O O . LEU A 1 126 ? 47.349 22.445 8.789 1.00 24.23 160 LEU A O 1
ATOM 945 N N . ARG A 1 127 ? 45.932 21.457 7.348 1.00 15.53 161 ARG A N 1
ATOM 946 C CA . ARG A 1 127 ? 46.597 21.987 6.159 1.00 20.58 161 ARG A CA 1
ATOM 947 C C . ARG A 1 127 ? 46.203 23.435 5.885 1.00 18.99 161 ARG A C 1
ATOM 948 O O . ARG A 1 127 ? 45.028 23.788 5.959 1.00 16.17 161 ARG A O 1
ATOM 956 N N . LYS A 1 128 ? 47.189 24.265 5.558 1.00 18.49 162 LYS 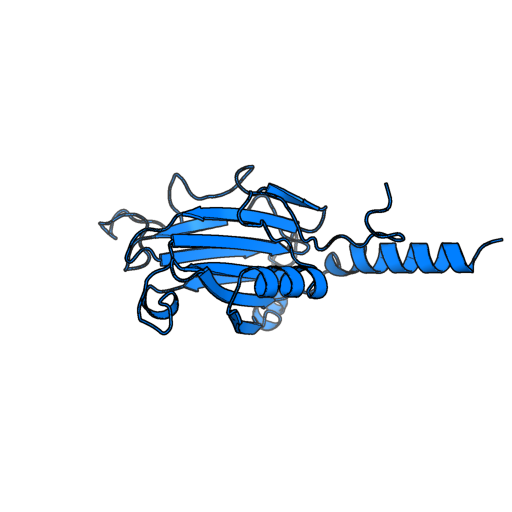A N 1
ATOM 957 C CA . LYS A 1 128 ? 46.941 25.672 5.255 1.00 17.07 162 LYS A CA 1
ATOM 958 C C . LYS A 1 128 ? 46.247 25.845 3.908 1.00 16.46 162 LYS A C 1
ATOM 959 O O . LYS A 1 128 ? 46.738 25.376 2.884 1.00 28.03 162 LYS A O 1
ATOM 965 N N . ALA A 1 129 ? 45.108 26.528 3.915 1.00 19.31 163 ALA A N 1
ATOM 966 C CA . ALA A 1 129 ? 44.366 26.801 2.689 1.00 20.74 163 ALA A CA 1
ATOM 967 C C . ALA A 1 129 ? 44.197 28.305 2.491 1.00 22.01 163 ALA A C 1
ATOM 968 O O . ALA A 1 129 ? 43.298 28.753 1.780 1.00 37.29 163 ALA A O 1
ATOM 970 N N . GLY A 1 130 ? 45.077 29.077 3.123 1.00 25.65 164 GLY A N 1
ATOM 971 C CA . GLY A 1 130 ? 45.007 30.526 3.088 1.00 20.64 164 GLY A CA 1
ATOM 972 C C . GLY A 1 130 ? 45.242 31.079 4.478 1.00 22.12 164 GLY A C 1
ATOM 973 O O . GLY A 1 130 ? 45.301 30.319 5.444 1.00 22.45 164 GLY A O 1
ATOM 974 N N . HIS A 1 131 ? 45.377 32.396 4.599 1.00 17.59 165 HIS A N 1
ATOM 975 C CA . HIS A 1 131 ? 45.619 32.980 5.914 1.00 16.07 165 HIS A CA 1
ATOM 976 C C . HIS A 1 131 ? 44.394 32.811 6.816 1.00 19.10 165 HIS A C 1
ATOM 977 O O . HIS A 1 131 ? 44.509 32.780 8.039 1.00 21.24 165 HIS A O 1
ATOM 984 N N . LEU A 1 132 ? 43.225 32.670 6.199 1.00 16.44 166 LEU A N 1
ATOM 985 C CA . LEU A 1 132 ? 41.972 32.556 6.938 1.00 16.84 166 LEU A CA 1
ATOM 986 C C . LEU A 1 132 ? 41.512 31.118 7.159 1.00 21.64 166 LEU A C 1
ATOM 987 O O . LEU A 1 132 ? 40.566 30.880 7.908 1.00 18.61 166 LEU A O 1
ATOM 992 N N . SER A 1 133 ? 42.170 30.157 6.520 1.00 21.16 167 SER A N 1
ATOM 993 C CA . SER A 1 133 ? 41.603 28.812 6.453 1.00 21.70 167 SER A CA 1
ATOM 994 C C . SER A 1 133 ? 42.585 27.666 6.678 1.00 20.17 167 SER A C 1
ATOM 995 O O . SER A 1 133 ? 43.737 27.723 6.249 1.00 18.15 167 SER A O 1
ATOM 998 N N . ARG A 1 134 ? 42.103 26.624 7.353 1.00 19.03 168 ARG A N 1
ATOM 999 C CA . ARG A 1 134 ? 42.807 25.348 7.443 1.00 18.95 168 ARG A CA 1
ATOM 1000 C C . ARG A 1 134 ? 41.831 24.218 7.115 1.00 18.08 168 ARG A C 1
ATOM 1001 O O . ARG A 1 134 ? 40.622 24.365 7.286 1.00 19.09 168 ARG A O 1
ATOM 1009 N N . ALA A 1 135 ? 42.349 23.090 6.642 1.00 18.12 169 ALA A N 1
ATOM 1010 C CA . ALA A 1 135 ? 41.497 21.936 6.378 1.00 16.37 169 ALA A CA 1
ATOM 1011 C C . ALA A 1 135 ? 42.245 20.638 6.649 1.00 19.14 169 ALA A C 1
ATOM 1012 O O . ALA A 1 135 ? 43.459 20.558 6.468 1.00 20.16 169 ALA A O 1
ATOM 1014 N N . VAL A 1 136 ? 41.518 19.620 7.091 1.00 13.46 170 VAL A N 1
ATOM 1015 C CA . VAL A 1 136 ? 42.138 18.339 7.389 1.00 14.37 170 VAL A CA 1
ATOM 1016 C C . VAL A 1 136 ? 41.194 17.212 7.016 1.00 14.68 170 VAL A C 1
ATOM 1017 O O . VAL A 1 136 ? 39.985 17.305 7.237 1.00 17.71 170 VAL A O 1
ATOM 1021 N N . TYR A 1 137 ? 41.745 16.161 6.419 1.00 17.62 171 TYR A N 1
ATOM 1022 C CA . TYR A 1 137 ? 40.966 14.965 6.135 1.00 11.88 171 TYR A CA 1
ATOM 1023 C C . TYR A 1 137 ? 41.161 13.947 7.248 1.00 20.26 171 TYR A C 1
ATOM 1024 O O . TYR A 1 137 ? 42.283 13.710 7.696 1.00 15.87 171 TYR A O 1
ATOM 1033 N N . VAL A 1 138 ? 40.062 13.350 7.690 1.00 15.21 172 VAL A N 1
ATOM 1034 C CA . VAL A 1 138 ? 40.096 12.382 8.776 1.00 13.65 172 VAL A CA 1
ATOM 1035 C C . VAL A 1 138 ? 39.336 11.131 8.368 1.00 11.24 172 VAL A C 1
ATOM 1036 O O . VAL A 1 138 ? 38.115 11.157 8.253 1.00 17.95 172 VAL A O 1
ATOM 1040 N N . PRO A 1 139 ? 40.059 10.028 8.131 1.00 16.93 173 PRO A N 1
ATOM 1041 C CA . PRO A 1 139 ? 39.371 8.777 7.798 1.00 16.09 173 PRO A CA 1
ATOM 1042 C C . PRO A 1 139 ? 38.570 8.256 8.990 1.00 21.44 173 PRO A C 1
ATOM 1043 O O . PRO A 1 139 ? 39.006 8.383 10.135 1.00 14.25 173 PRO A O 1
ATOM 1047 N N . LEU A 1 140 ? 37.400 7.689 8.716 1.00 16.21 174 LEU A N 1
ATOM 1048 C CA . LEU A 1 140 ? 36.551 7.137 9.766 1.00 19.28 174 LEU A CA 1
ATOM 1049 C C . LEU A 1 140 ? 36.219 5.678 9.478 1.00 24.96 174 LEU A C 1
ATOM 1050 O O . LEU A 1 140 ? 36.172 5.262 8.322 1.00 25.23 174 LEU A O 1
ATOM 1055 N N . ASP A 1 141 ? 36.001 4.899 10.531 1.00 24.34 175 ASP A N 1
ATOM 1056 C CA . ASP A 1 141 ? 35.446 3.561 10.366 1.00 31.88 175 ASP A CA 1
ATOM 1057 C C . ASP A 1 141 ? 34.098 3.498 11.073 1.00 24.97 175 ASP A C 1
ATOM 1058 O O . ASP A 1 141 ? 33.708 4.445 11.755 1.00 26.86 175 ASP A O 1
ATOM 1063 N N . GLU A 1 142 ? 33.386 2.391 10.904 1.00 22.30 176 GLU A N 1
ATOM 1064 C CA . GLU A 1 142 ? 32.004 2.302 11.358 1.00 26.08 176 GLU A CA 1
ATOM 1065 C C . GLU A 1 142 ? 31.831 2.685 12.826 1.00 29.08 176 GLU A C 1
ATOM 1066 O O . GLU A 1 142 ? 32.605 2.267 13.689 1.00 28.71 176 GLU A O 1
ATOM 1072 N N . HIS A 1 143 ? 30.812 3.499 13.086 1.00 37.20 177 HIS A N 1
ATOM 1073 C CA . HIS A 1 143 ? 30.430 3.892 14.441 1.00 40.56 177 HIS A CA 1
ATOM 1074 C C . HIS A 1 143 ? 31.343 4.930 15.095 1.00 33.71 177 HIS A C 1
ATOM 1075 O O . HIS A 1 143 ? 31.051 5.408 16.193 1.00 30.69 177 HIS A O 1
ATOM 1082 N N . ASN A 1 144 ? 32.443 5.277 14.432 1.00 24.20 178 ASN A N 1
ATOM 1083 C CA . ASN A 1 144 ? 33.242 6.416 14.871 1.00 28.25 178 ASN A CA 1
ATOM 1084 C C . ASN A 1 144 ? 32.335 7.628 15.058 1.00 22.24 178 ASN A C 1
ATOM 1085 O O . ASN A 1 144 ? 31.317 7.756 14.380 1.00 24.42 178 ASN A O 1
ATOM 1090 N N . THR A 1 145 ? 32.693 8.507 15.986 1.00 18.37 179 THR A N 1
ATOM 1091 C CA . THR A 1 145 ? 32.031 9.801 16.094 1.00 16.28 179 THR A CA 1
ATOM 1092 C C . THR A 1 145 ? 33.063 10.902 15.902 1.00 23.79 179 THR A C 1
ATOM 1093 O O . THR A 1 145 ? 34.262 10.637 15.921 1.00 19.46 179 THR A O 1
ATOM 1097 N N . VAL A 1 146 ? 32.598 12.131 15.708 1.00 17.99 180 VAL A N 1
ATOM 1098 C CA . VAL A 1 146 ? 33.500 13.242 15.434 1.00 17.34 180 VAL A CA 1
ATOM 1099 C C . VAL A 1 146 ? 33.336 14.389 16.429 1.00 15.10 180 VAL A C 1
ATOM 1100 O O . VAL A 1 146 ? 32.222 14.813 16.731 1.00 19.47 180 VAL A O 1
ATOM 1104 N N . LYS A 1 147 ? 34.461 14.885 16.934 1.00 13.54 181 LYS A N 1
ATOM 1105 C CA . LYS A 1 147 ? 34.478 16.025 17.840 1.00 12.20 181 LYS A CA 1
ATOM 1106 C C . LYS A 1 147 ? 35.339 17.125 17.247 1.00 18.75 181 LYS A C 1
ATOM 1107 O O . LYS A 1 147 ? 36.443 16.862 16.770 1.00 17.20 181 LYS A O 1
ATOM 1113 N N . VAL A 1 148 ? 34.831 18.353 17.261 1.00 18.16 182 VAL A N 1
ATOM 1114 C CA . VAL A 1 148 ? 35.598 19.491 16.763 1.00 15.31 182 VAL A CA 1
ATOM 1115 C C . VAL A 1 148 ? 35.574 20.640 17.763 1.00 18.64 182 VAL A C 1
ATOM 1116 O O . VAL A 1 148 ? 34.540 20.928 18.368 1.00 18.29 182 VAL A O 1
ATOM 1120 N N . LEU A 1 149 ? 36.723 21.282 17.938 1.00 15.67 183 LEU A N 1
ATOM 1121 C CA . LEU A 1 149 ? 36.819 22.492 18.745 1.00 14.77 183 LEU A CA 1
ATOM 1122 C C . LEU A 1 149 ? 37.495 23.608 17.959 1.00 17.50 183 LEU A C 1
ATOM 1123 O O . LEU A 1 149 ? 38.579 23.425 17.408 1.00 16.50 183 LEU A O 1
ATOM 1128 N N . ALA A 1 150 ? 36.850 24.766 17.912 1.00 17.40 184 ALA A N 1
ATOM 1129 C CA . ALA A 1 150 ? 37.445 25.943 17.291 1.00 16.38 184 ALA A CA 1
ATOM 1130 C C . ALA A 1 150 ? 37.131 27.174 18.131 1.00 20.73 184 ALA A C 1
ATOM 1131 O O . ALA A 1 150 ? 35.987 27.387 18.528 1.00 19.06 184 ALA A O 1
ATOM 1133 N N . THR A 1 151 ? 38.153 27.976 18.412 1.00 19.01 185 THR A N 1
ATOM 1134 C CA . THR A 1 151 ? 37.975 29.163 19.238 1.00 22.73 185 THR A CA 1
ATOM 1135 C C . THR A 1 151 ? 38.576 30.397 18.582 1.00 17.48 185 THR A C 1
ATOM 1136 O O . THR A 1 151 ? 39.571 30.308 17.860 1.00 21.82 185 THR A O 1
ATOM 1140 N N . ALA A 1 152 ? 37.960 31.548 18.839 1.00 17.47 186 ALA A N 1
ATOM 1141 C CA . ALA A 1 152 ? 38.441 32.815 18.307 1.00 24.61 186 ALA A CA 1
ATOM 1142 C C . ALA A 1 152 ? 39.807 33.145 18.888 1.00 21.38 186 ALA A C 1
ATOM 1143 O O . ALA A 1 152 ? 40.044 32.963 20.083 1.00 24.70 186 ALA A O 1
ATOM 1145 N N . ARG A 1 153 ? 40.699 33.638 18.036 1.00 15.52 187 ARG A N 1
ATOM 1146 C CA . ARG A 1 153 ? 42.045 34.000 18.451 1.00 22.43 187 ARG A CA 1
ATOM 1147 C C . ARG A 1 153 ? 42.019 35.153 19.452 1.00 38.93 187 ARG A C 1
ATOM 1148 O O . ARG A 1 153 ? 41.480 36.223 19.172 1.00 29.28 187 ARG A O 1
ATOM 1156 N N . GLN A 1 154 ? 42.597 34.914 20.624 1.00 44.78 188 GLN A N 1
ATOM 1157 C CA . GLN A 1 154 ? 42.661 35.910 21.688 1.00 56.25 188 GLN A CA 1
ATOM 1158 C C . GLN A 1 154 ? 43.128 37.266 21.173 1.00 48.27 188 GLN A C 1
ATOM 1159 O O . GLN A 1 154 ? 44.133 37.804 21.637 1.00 69.86 188 GLN A O 1
ATOM 1165 N N . ASN A 1 159 ? 41.474 39.645 26.077 1.00 53.49 193 ASN A N 1
ATOM 1166 C CA . ASN A 1 159 ? 40.917 38.394 25.578 1.00 74.29 193 ASN A CA 1
ATOM 1167 C C . ASN A 1 159 ? 39.428 38.275 25.888 1.00 81.97 193 ASN A C 1
ATOM 1168 O O . ASN A 1 159 ? 38.993 38.558 27.005 1.00 75.46 193 ASN A O 1
ATOM 1173 N N . ARG A 1 160 ? 38.651 37.853 24.895 1.00 71.48 194 ARG A N 1
ATOM 1174 C CA . ARG A 1 160 ? 37.204 37.731 25.051 1.00 61.24 194 ARG A CA 1
ATOM 1175 C C . ARG A 1 160 ? 36.831 36.629 26.039 1.00 57.46 194 ARG A C 1
ATOM 1176 O O . ARG A 1 160 ? 35.670 36.497 26.426 1.00 49.75 194 ARG A O 1
ATOM 1184 N N . PHE A 1 161 ? 37.821 35.839 26.441 1.00 50.10 195 PHE A N 1
ATOM 1185 C CA . PHE A 1 161 ? 37.602 34.763 27.400 1.00 59.28 195 PHE A CA 1
ATOM 1186 C C . PHE A 1 161 ? 38.097 35.150 28.792 1.00 66.54 195 PHE A C 1
ATOM 1187 O O . PHE A 1 161 ? 38.031 34.352 29.727 1.00 68.78 195 PHE A O 1
ATOM 1195 N N . ASN A 1 162 ? 38.591 36.377 28.922 1.00 64.28 196 ASN A N 1
ATOM 1196 C CA . ASN A 1 162 ? 39.127 36.859 30.193 1.00 69.86 196 ASN A CA 1
ATOM 1197 C C . ASN A 1 162 ? 38.138 37.690 31.006 1.00 79.53 196 ASN A C 1
ATOM 1198 O O . ASN A 1 162 ? 37.404 38.514 30.460 1.00 74.53 196 ASN A O 1
ATOM 1203 N N . GLY A 1 163 ? 38.134 37.459 32.315 1.00 58.46 197 GLY A N 1
ATOM 1204 C CA . GLY A 1 163 ? 37.379 38.265 33.259 1.00 65.28 197 GLY A CA 1
ATOM 1205 C C . GLY A 1 163 ? 35.994 38.714 32.832 1.00 66.45 197 GLY A C 1
ATOM 1206 O O . GLY A 1 163 ? 35.065 37.908 32.772 1.00 67.95 197 GLY A O 1
ATOM 1207 N N . PRO A 1 164 ? 35.851 40.013 32.529 1.00 79.44 198 PRO A N 1
ATOM 1208 C CA . PRO A 1 164 ? 34.547 40.637 32.279 1.00 62.05 198 PRO A CA 1
ATOM 1209 C C . PRO A 1 164 ? 34.015 40.419 30.863 1.00 69.74 198 PRO A C 1
ATOM 1210 O O . PRO A 1 164 ? 32.812 40.553 30.643 1.00 64.74 198 PRO A O 1
ATOM 1214 N N . GLN A 1 165 ? 34.893 40.088 29.923 1.00 66.10 199 GLN A N 1
ATOM 1215 C CA . GLN A 1 165 ? 34.474 39.861 28.543 1.00 62.81 199 GLN A CA 1
ATOM 1216 C C . GLN A 1 165 ? 33.845 38.484 28.352 1.00 49.56 199 GLN A C 1
ATOM 1217 O O . GLN A 1 165 ? 33.099 38.264 27.399 1.00 44.46 199 GLN A O 1
ATOM 1223 N N . LEU A 1 166 ? 34.145 37.563 29.262 1.00 46.99 200 LEU A N 1
ATOM 1224 C CA . LEU A 1 166 ? 33.626 36.203 29.169 1.00 38.52 200 LEU A CA 1
ATOM 1225 C C . LEU A 1 166 ? 32.102 36.182 29.191 1.00 51.45 200 LEU A C 1
ATOM 1226 O O . LEU A 1 166 ? 31.476 35.323 28.571 1.00 42.83 200 LEU A O 1
ATOM 1231 N N . ALA A 1 167 ? 31.510 37.135 29.904 1.00 58.34 201 ALA A N 1
ATOM 1232 C CA . ALA A 1 167 ? 30.059 37.225 30.010 1.00 52.14 201 ALA A CA 1
ATOM 1233 C C . ALA A 1 167 ? 29.414 37.489 28.654 1.00 36.31 201 ALA A C 1
ATOM 1234 O O . ALA A 1 167 ? 28.505 36.770 28.240 1.00 51.57 201 ALA A O 1
ATOM 1236 N N . GLN A 1 168 ? 29.885 38.524 27.964 1.00 35.22 202 GLN A N 1
ATOM 1237 C CA . GLN A 1 168 ? 29.348 38.861 26.651 1.00 30.30 202 GLN A CA 1
ATOM 1238 C C . GLN A 1 168 ? 29.590 37.729 25.660 1.00 50.50 202 GLN A C 1
ATOM 1239 O O . GLN A 1 168 ? 28.717 37.397 24.861 1.00 44.47 202 GLN A O 1
ATOM 1245 N N . THR A 1 169 ? 30.780 37.141 25.718 1.00 37.56 203 THR A N 1
ATOM 1246 C CA . THR A 1 169 ? 31.142 36.042 24.830 1.00 29.83 203 THR A CA 1
ATOM 1247 C C . THR A 1 169 ? 30.174 34.871 24.966 1.00 34.93 203 THR A C 1
ATOM 1248 O O . THR A 1 169 ? 29.750 34.282 23.974 1.00 48.60 203 THR A O 1
ATOM 1252 N N . LEU A 1 170 ? 29.829 34.540 26.204 1.00 37.78 204 LEU A N 1
ATOM 1253 C CA . LEU A 1 170 ? 28.918 33.437 26.482 1.00 35.29 204 LEU A CA 1
ATOM 1254 C C . LEU A 1 170 ? 27.536 33.692 25.884 1.00 44.53 204 LEU A C 1
ATOM 1255 O O . LEU A 1 170 ? 26.955 32.815 25.242 1.00 41.15 204 LEU A O 1
ATOM 1260 N N . THR A 1 171 ? 27.018 34.898 26.092 1.00 36.45 205 THR A N 1
ATOM 1261 C CA . THR A 1 171 ? 25.673 35.249 25.644 1.00 35.46 205 THR A CA 1
ATOM 1262 C C . THR A 1 171 ? 25.634 35.648 24.171 1.00 34.07 205 THR A C 1
ATOM 1263 O O . THR A 1 171 ? 24.583 35.594 23.532 1.00 45.28 205 THR A O 1
ATOM 1267 N N . ASN A 1 172 ? 26.783 36.045 23.638 1.00 35.20 206 ASN A N 1
ATOM 1268 C CA . ASN A 1 172 ? 26.879 36.511 22.258 1.00 37.99 206 ASN A CA 1
ATOM 1269 C C . ASN A 1 172 ? 27.071 35.368 21.266 1.00 47.32 206 ASN A C 1
ATOM 1270 O O . ASN A 1 172 ? 26.832 35.523 20.067 1.00 28.99 206 ASN A O 1
ATOM 1275 N N . ASN A 1 173 ? 27.501 34.219 21.774 1.00 29.03 207 ASN A N 1
ATOM 1276 C CA . ASN A 1 173 ? 27.869 33.099 20.915 1.00 26.80 207 ASN A CA 1
ATOM 1277 C C . ASN A 1 173 ? 26.700 32.198 20.512 1.00 24.47 207 ASN A C 1
ATOM 1278 O O . ASN A 1 173 ? 26.438 31.178 21.151 1.00 27.29 207 ASN A O 1
ATOM 1283 N N . ILE A 1 174 ? 26.006 32.580 19.444 1.00 22.52 208 ILE A N 1
ATOM 1284 C CA . ILE A 1 174 ? 24.937 31.757 18.892 1.00 20.20 208 ILE A CA 1
ATOM 1285 C C . ILE A 1 174 ? 25.457 30.956 17.705 1.00 26.55 208 ILE A C 1
ATOM 1286 O O . ILE A 1 174 ? 25.703 31.511 16.632 1.00 17.59 208 ILE A O 1
ATOM 1291 N N . VAL A 1 175 ? 25.635 29.654 17.905 1.00 22.65 209 VAL A N 1
ATOM 1292 C CA . VAL A 1 175 ? 26.080 28.769 16.837 1.00 24.44 209 VAL A CA 1
ATOM 1293 C C . VAL A 1 175 ? 24.923 28.451 15.895 1.00 29.02 209 VAL A C 1
ATOM 1294 O O . VAL A 1 175 ? 23.866 27.989 16.327 1.00 18.44 209 VAL A O 1
ATOM 1298 N N . CYS A 1 176 ? 25.127 28.707 14.607 1.00 20.08 210 CYS A N 1
ATOM 1299 C CA . CYS A 1 176 ? 24.088 28.475 13.613 1.00 19.36 210 CYS A CA 1
ATOM 1300 C C . CYS A 1 176 ? 24.470 27.332 12.682 1.00 21.50 210 CYS A C 1
ATOM 1301 O O . CYS A 1 176 ? 25.239 27.525 11.740 1.00 18.32 210 CYS A O 1
ATOM 1304 N N . PRO A 1 177 ? 23.939 26.133 12.955 1.00 19.23 211 PRO A N 1
ATOM 1305 C CA . PRO A 1 177 ? 24.217 24.929 12.168 1.00 23.16 211 PRO A CA 1
ATOM 1306 C C . PRO A 1 177 ? 23.274 24.761 10.985 1.00 17.05 211 PRO A C 1
ATOM 1307 O O . PRO A 1 177 ? 22.084 25.067 11.083 1.00 26.80 211 PRO A O 1
ATOM 1311 N N . ASN A 1 178 ? 23.815 24.280 9.873 1.00 19.61 212 ASN A N 1
ATOM 1312 C CA . ASN A 1 178 ? 23.005 23.795 8.765 1.00 25.65 212 ASN A CA 1
ATOM 1313 C C . ASN A 1 178 ? 23.526 22.456 8.272 1.00 26.47 212 ASN A C 1
ATOM 1314 O O . ASN A 1 178 ? 24.735 22.222 8.232 1.00 24.68 212 ASN A O 1
ATOM 1319 N N . VAL A 1 179 ? 22.608 21.570 7.909 1.00 23.30 213 VAL A N 1
ATOM 1320 C CA . VAL A 1 179 ? 22.986 20.287 7.343 1.00 24.27 213 VAL A CA 1
ATOM 1321 C C . VAL A 1 179 ? 22.609 20.292 5.872 1.00 28.49 213 VAL A C 1
ATOM 1322 O O . VAL A 1 179 ? 21.455 20.535 5.518 1.00 22.26 213 VAL A O 1
ATOM 1326 N N . ILE A 1 180 ? 23.593 20.042 5.017 1.00 26.84 214 ILE A N 1
ATOM 1327 C CA . ILE A 1 180 ? 23.389 20.122 3.580 1.00 18.32 214 ILE A CA 1
ATOM 1328 C C . ILE A 1 180 ? 23.790 18.822 2.900 1.00 28.69 214 ILE A C 1
ATOM 1329 O O . ILE A 1 180 ? 24.874 18.290 3.145 1.00 22.29 214 ILE A O 1
ATOM 1334 N N . GLU A 1 181 ? 22.901 18.315 2.053 1.00 25.83 215 GLU A N 1
ATOM 1335 C CA . GLU A 1 181 ? 23.160 17.096 1.299 1.00 24.49 215 GLU A CA 1
ATOM 1336 C C . GLU A 1 181 ? 23.591 17.431 -0.124 1.00 27.62 215 GLU A C 1
ATOM 1337 O O . GLU A 1 181 ? 22.970 18.257 -0.790 1.00 25.26 215 GLU A O 1
ATOM 1343 N N . PHE A 1 182 ? 24.664 16.792 -0.578 1.00 21.18 216 PHE A N 1
ATOM 1344 C CA . PHE A 1 182 ? 25.164 16.985 -1.932 1.00 25.43 216 PHE A CA 1
ATOM 1345 C C . PHE A 1 182 ? 25.120 15.672 -2.702 1.00 25.36 216 PHE A C 1
ATOM 1346 O O . PHE A 1 182 ? 25.443 14.615 -2.158 1.00 23.61 216 PHE A O 1
ATOM 1354 N N . ASN A 1 183 ? 24.726 15.742 -3.970 1.00 20.90 217 ASN A N 1
ATOM 1355 C CA . ASN A 1 183 ? 24.667 14.553 -4.816 1.00 21.80 217 ASN A CA 1
ATOM 1356 C C . ASN A 1 183 ? 26.048 14.093 -5.274 1.00 20.13 217 ASN A C 1
ATOM 1357 O O . ASN A 1 183 ? 26.313 12.897 -5.365 1.00 26.65 217 ASN A O 1
ATOM 1362 N N . THR A 1 184 ? 26.926 15.051 -5.559 1.00 21.00 218 THR A N 1
ATOM 1363 C CA . THR A 1 184 ? 28.243 14.749 -6.113 1.00 29.04 218 THR A CA 1
ATOM 1364 C C . THR A 1 184 ? 29.293 15.670 -5.511 1.00 29.23 218 THR A C 1
ATOM 1365 O O . THR A 1 184 ? 28.953 16.687 -4.912 1.00 19.78 218 THR A O 1
ATOM 13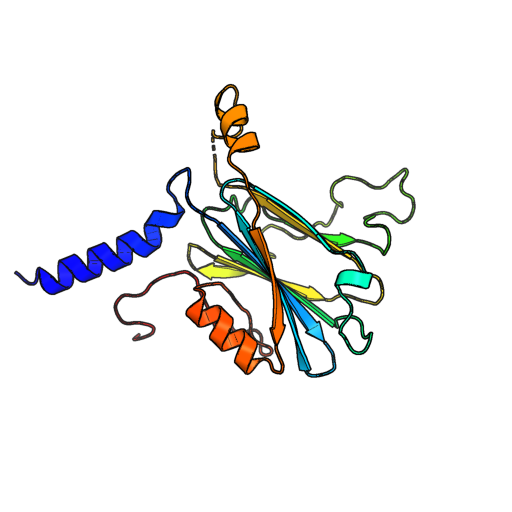69 N N . GLU A 1 185 ? 30.569 15.331 -5.678 1.00 17.52 219 GLU A N 1
ATOM 1370 C CA . GLU A 1 185 ? 31.626 16.201 -5.166 1.00 16.06 219 GLU A CA 1
ATOM 1371 C C . GLU A 1 185 ? 31.625 17.559 -5.863 1.00 19.68 219 GLU A C 1
ATOM 1372 O O . GLU A 1 185 ? 31.949 18.571 -5.252 1.00 21.93 219 GLU A O 1
ATOM 1378 N N . SER A 1 186 ? 31.274 17.579 -7.145 1.00 19.54 220 SER A N 1
ATOM 1379 C CA . SER A 1 186 ? 31.245 18.835 -7.885 1.00 23.61 220 SER A CA 1
ATOM 1380 C C . SER A 1 186 ? 30.343 19.848 -7.184 1.00 16.64 220 SER A C 1
ATOM 1381 O O . SER A 1 186 ? 30.657 21.035 -7.128 1.00 21.26 220 SER A O 1
ATOM 1384 N N . ASP A 1 187 ? 29.230 19.371 -6.636 1.00 20.05 221 ASP A N 1
ATOM 1385 C CA . ASP A 1 187 ? 28.322 20.228 -5.883 1.00 18.03 221 ASP A CA 1
ATOM 1386 C C . ASP A 1 187 ? 28.979 20.742 -4.603 1.00 23.10 221 ASP A C 1
ATOM 1387 O O . ASP A 1 187 ? 28.823 21.910 -4.237 1.00 17.69 221 ASP A O 1
ATOM 1392 N N . VAL A 1 188 ? 29.709 19.865 -3.924 1.00 18.76 222 VAL A N 1
ATOM 1393 C CA . VAL A 1 188 ? 30.432 20.259 -2.722 1.00 17.22 222 VAL A CA 1
ATOM 1394 C C . VAL A 1 188 ? 31.449 21.335 -3.069 1.00 24.57 222 VAL A C 1
ATOM 1395 O O . VAL A 1 188 ? 31.544 22.357 -2.396 1.00 20.13 222 VAL A O 1
ATOM 1399 N N . ILE A 1 189 ? 32.202 21.097 -4.137 1.00 18.69 223 ILE A N 1
ATOM 1400 C CA . ILE A 1 189 ? 33.276 21.998 -4.540 1.00 20.10 223 ILE A CA 1
ATOM 1401 C C . ILE A 1 189 ? 32.776 23.408 -4.859 1.00 23.09 223 ILE A C 1
ATOM 1402 O O . ILE A 1 189 ? 33.346 24.396 -4.390 1.00 22.03 223 ILE A O 1
ATOM 1407 N N . ASP A 1 190 ? 31.711 23.509 -5.646 1.00 18.52 224 ASP A N 1
ATOM 1408 C CA . ASP A 1 190 ? 31.196 24.825 -6.013 1.00 27.85 224 ASP A CA 1
ATOM 1409 C C . ASP A 1 190 ? 30.553 25.504 -4.809 1.00 21.66 224 ASP A C 1
ATOM 1410 O O . ASP A 1 190 ? 30.591 26.725 -4.680 1.00 20.08 224 ASP A O 1
ATOM 1415 N N . TYR A 1 191 ? 29.974 24.704 -3.923 1.00 17.41 225 TYR A N 1
ATOM 1416 C CA . TYR A 1 191 ? 29.437 25.222 -2.672 1.00 18.76 225 TYR A CA 1
ATOM 1417 C C . TYR A 1 191 ? 30.548 25.882 -1.859 1.00 20.09 225 TYR A C 1
ATOM 1418 O O . TYR A 1 191 ? 30.387 26.996 -1.361 1.00 16.32 225 TYR A O 1
ATOM 1427 N N . ALA A 1 192 ? 31.676 25.188 -1.736 1.00 15.26 226 ALA A N 1
ATOM 1428 C CA . ALA A 1 192 ? 32.811 25.681 -0.963 1.00 22.58 226 ALA A CA 1
ATOM 1429 C C . ALA A 1 192 ? 33.412 26.946 -1.567 1.00 16.21 226 ALA A C 1
ATOM 1430 O O . ALA A 1 192 ? 33.755 27.881 -0.847 1.00 19.93 226 ALA A O 1
ATOM 1432 N N . LYS A 1 193 ? 33.545 26.976 -2.890 1.00 15.66 227 LYS A N 1
ATOM 1433 C CA . LYS A 1 193 ? 34.059 28.168 -3.561 1.00 16.77 227 LYS A CA 1
ATOM 1434 C C . LYS A 1 193 ? 33.167 29.384 -3.313 1.00 18.41 227 LYS A C 1
ATOM 1435 O O . LYS A 1 193 ? 33.655 30.472 -3.012 1.00 21.35 227 LYS A O 1
ATOM 1441 N N . MET A 1 194 ? 31.858 29.200 -3.445 1.00 18.00 228 MET A N 1
ATOM 1442 C CA . MET A 1 194 ? 30.932 30.320 -3.301 1.00 24.75 228 MET A CA 1
ATOM 1443 C C . MET A 1 194 ? 30.724 30.728 -1.844 1.00 20.29 228 MET A C 1
ATOM 1444 O O . MET A 1 194 ? 30.360 31.866 -1.565 1.00 17.83 228 MET A O 1
ATOM 1449 N N . ALA A 1 195 ? 30.966 29.800 -0.922 1.00 18.92 229 ALA A N 1
ATOM 1450 C CA . ALA A 1 195 ? 30.862 30.089 0.506 1.00 21.38 229 ALA A CA 1
ATOM 1451 C C . ALA A 1 195 ? 32.176 30.614 1.084 1.00 14.06 229 ALA A C 1
ATOM 1452 O O . ALA A 1 195 ? 32.247 30.974 2.263 1.00 17.66 229 ALA A O 1
ATOM 1454 N N . HIS A 1 196 ? 33.207 30.661 0.249 1.00 13.64 230 HIS A N 1
ATOM 1455 C CA . HIS A 1 196 ? 34.533 31.130 0.654 1.00 16.93 230 HIS A CA 1
ATOM 1456 C C . HIS A 1 196 ? 35.072 30.338 1.839 1.00 15.38 230 HIS A C 1
ATOM 1457 O O . HIS A 1 196 ? 35.439 30.911 2.868 1.00 17.18 230 HIS A O 1
ATOM 1464 N N . ILE A 1 197 ? 35.112 29.016 1.694 1.00 18.92 231 ILE A N 1
ATOM 1465 C CA . ILE A 1 197 ? 35.624 28.146 2.750 1.00 21.50 231 ILE A CA 1
ATOM 1466 C C . ILE A 1 197 ? 36.585 27.107 2.181 1.00 15.90 231 ILE A C 1
ATOM 1467 O O . ILE A 1 197 ? 36.451 26.688 1.035 1.00 17.83 231 ILE A O 1
ATOM 1472 N N . ALA A 1 198 ? 37.554 26.692 2.986 1.00 17.53 232 ALA A N 1
ATOM 1473 C CA . ALA A 1 198 ? 38.527 25.706 2.542 1.00 20.07 232 ALA A CA 1
ATOM 1474 C C . ALA A 1 198 ? 37.862 24.373 2.229 1.00 21.29 232 ALA A C 1
ATOM 1475 O O . ALA A 1 198 ? 36.946 23.945 2.932 1.00 18.65 232 ALA A O 1
ATOM 1477 N N . TYR A 1 199 ? 38.324 23.728 1.162 1.00 19.53 233 TYR A N 1
ATOM 1478 C CA . TYR A 1 199 ? 37.921 22.361 0.855 1.00 17.39 233 TYR A CA 1
ATOM 1479 C C . TYR A 1 199 ? 39.056 21.639 0.139 1.00 20.33 233 TYR A C 1
ATOM 1480 O O . TYR A 1 199 ? 39.806 22.245 -0.621 1.00 20.56 233 TYR A O 1
ATOM 1489 N N . ILE A 1 200 ? 39.180 20.343 0.402 1.00 13.39 234 ILE A N 1
ATOM 1490 C CA . ILE A 1 200 ? 40.205 19.517 -0.227 1.00 22.17 234 ILE A CA 1
ATOM 1491 C C . ILE A 1 200 ? 39.512 18.480 -1.096 1.00 13.62 234 ILE A C 1
ATOM 1492 O O . ILE A 1 200 ? 38.757 17.650 -0.587 1.00 20.01 234 ILE A O 1
ATOM 1497 N N . ASP A 1 201 ? 39.747 18.532 -2.405 1.00 16.82 235 ASP A N 1
ATOM 1498 C CA . ASP A 1 201 ? 39.061 17.615 -3.308 1.00 13.45 235 ASP A CA 1
ATOM 1499 C C . ASP A 1 201 ? 39.629 16.200 -3.210 1.00 16.94 235 ASP A C 1
ATOM 1500 O O . ASP A 1 201 ? 40.601 15.961 -2.497 1.00 18.25 235 ASP A O 1
ATOM 1505 N N . GLN A 1 202 ? 39.011 15.265 -3.923 1.00 16.20 236 GLN A N 1
ATOM 1506 C CA . GLN A 1 202 ? 39.355 13.852 -3.781 1.00 20.32 236 GLN A CA 1
ATOM 1507 C C . GLN A 1 202 ? 40.770 13.504 -4.245 1.00 19.78 236 GLN A C 1
ATOM 1508 O O . GLN A 1 202 ? 41.275 12.421 -3.944 1.00 19.56 236 GLN A O 1
ATOM 1514 N N . ALA A 1 203 ? 41.407 14.425 -4.964 1.00 15.68 237 ALA A N 1
ATOM 1515 C CA . ALA A 1 203 ? 42.792 14.243 -5.386 1.00 16.30 237 ALA A CA 1
ATOM 1516 C C . ALA A 1 203 ? 43.759 14.870 -4.384 1.00 22.83 237 ALA A C 1
ATOM 1517 O O . ALA A 1 203 ? 44.974 14.799 -4.553 1.00 26.53 237 ALA A O 1
ATOM 1519 N N . GLY A 1 204 ? 43.209 15.486 -3.342 1.00 17.94 238 GLY A N 1
ATOM 1520 C CA . GLY A 1 204 ? 44.017 16.072 -2.289 1.00 19.02 238 GLY A CA 1
ATOM 1521 C C . GLY A 1 204 ? 44.369 17.527 -2.52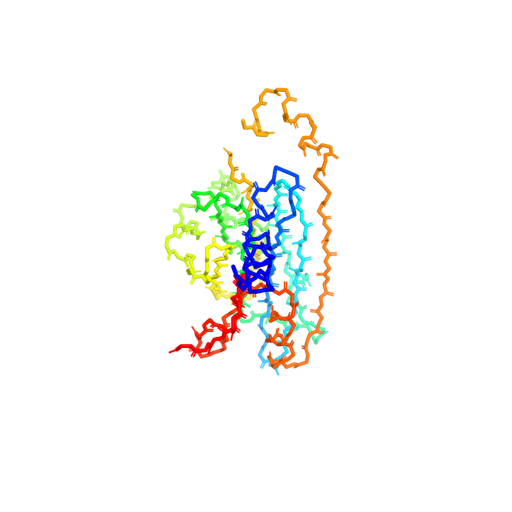6 1.00 20.23 238 GLY A C 1
ATOM 1522 O O . GLY A 1 204 ? 45.147 18.114 -1.776 1.00 24.19 238 GLY A O 1
ATOM 1523 N N . LEU A 1 205 ? 43.797 18.117 -3.569 1.00 19.08 239 LEU A N 1
ATOM 1524 C CA . LEU A 1 205 ? 44.089 19.506 -3.899 1.00 22.96 239 LEU A CA 1
ATOM 1525 C C . LEU A 1 205 ? 43.208 20.467 -3.113 1.00 18.26 239 LEU A C 1
ATOM 1526 O O . LEU A 1 205 ? 42.029 20.202 -2.883 1.00 18.30 239 LEU A O 1
ATOM 1531 N N . ILE A 1 206 ? 43.791 21.585 -2.703 1.00 21.38 240 ILE A N 1
ATOM 1532 C CA . ILE A 1 206 ? 43.027 22.651 -2.073 1.00 17.19 240 ILE A CA 1
ATOM 1533 C C . ILE A 1 206 ? 42.331 23.453 -3.166 1.00 17.81 240 ILE A C 1
ATOM 1534 O O . ILE A 1 206 ? 42.975 24.192 -3.913 1.00 23.23 240 ILE A O 1
ATOM 1539 N N . VAL A 1 207 ? 41.014 23.298 -3.259 1.00 20.12 241 VAL A N 1
ATOM 1540 C CA . VAL A 1 207 ? 40.255 23.846 -4.379 1.00 14.73 241 VAL A CA 1
ATOM 1541 C C . VAL A 1 207 ? 39.310 24.977 -3.981 1.00 20.53 241 VAL A C 1
ATOM 1542 O O . VAL A 1 207 ? 38.591 25.517 -4.821 1.00 22.75 241 VAL A O 1
ATOM 1546 N N . ALA A 1 208 ? 39.312 25.328 -2.700 1.00 20.93 242 ALA A N 1
ATOM 1547 C CA . ALA A 1 208 ? 38.535 26.462 -2.218 1.00 18.49 242 ALA A CA 1
ATOM 1548 C C . ALA A 1 208 ? 39.235 27.116 -1.035 1.00 23.45 242 ALA A C 1
ATOM 1549 O O . ALA A 1 208 ? 39.973 26.462 -0.297 1.00 19.28 242 ALA A O 1
ATOM 1551 N N . SER A 1 209 ? 39.007 28.412 -0.861 1.00 20.08 243 SER A N 1
ATOM 1552 C CA . SER A 1 209 ? 39.688 29.164 0.182 1.00 23.00 243 SER A CA 1
ATOM 1553 C C . SER A 1 209 ? 38.854 30.364 0.603 1.00 19.82 243 SER A C 1
ATOM 1554 O O . SER A 1 209 ? 38.002 30.830 -0.150 1.00 19.60 243 SER A O 1
ATOM 1557 N N . SER A 1 210 ? 39.106 30.859 1.811 1.00 20.46 244 SER A N 1
ATOM 1558 C CA . SER A 1 210 ? 38.432 32.054 2.303 1.00 24.21 244 SER A CA 1
ATOM 1559 C C . SER A 1 210 ? 39.127 33.320 1.817 1.00 15.74 244 SER A C 1
ATOM 1560 O O . SER A 1 210 ? 38.534 34.395 1.814 1.00 14.01 244 SER A O 1
ATOM 1563 N N . ASP A 1 211 ? 40.388 33.183 1.414 1.00 19.28 245 ASP A N 1
ATOM 1564 C CA . ASP A 1 211 ? 41.196 34.323 0.983 1.00 17.67 245 ASP A CA 1
ATOM 1565 C C . ASP A 1 211 ? 40.683 34.965 -0.303 1.00 16.03 245 ASP A C 1
ATOM 1566 O O . ASP A 1 211 ? 40.523 34.295 -1.326 1.00 20.04 245 ASP A O 1
ATOM 1571 N N . ALA A 1 212 ? 40.443 36.272 -0.251 1.00 19.82 246 ALA A N 1
ATOM 1572 C CA . ALA A 1 212 ? 40.005 37.016 -1.426 1.00 13.58 246 ALA A CA 1
ATOM 1573 C C . ALA A 1 212 ? 41.201 37.523 -2.226 1.00 19.48 246 ALA A C 1
ATOM 1574 O O . ALA A 1 212 ? 42.135 38.096 -1.663 1.00 16.95 246 ALA A O 1
ATOM 1576 N N . TYR A 1 213 ? 41.165 37.298 -3.538 1.00 20.14 247 TYR A N 1
ATOM 1577 C CA . TYR A 1 213 ? 42.208 37.756 -4.452 1.00 16.90 247 TYR A CA 1
ATOM 1578 C C . TYR A 1 213 ? 41.609 38.759 -5.430 1.00 20.19 247 TYR A C 1
ATOM 1579 O O . TYR A 1 213 ? 40.533 38.523 -5.979 1.00 21.64 247 TYR A O 1
ATOM 1588 N N . ILE A 1 214 ? 42.309 39.864 -5.668 1.00 18.84 248 ILE A N 1
ATOM 1589 C CA . ILE A 1 214 ? 41.769 40.936 -6.506 1.00 16.80 248 ILE A CA 1
ATOM 1590 C C . ILE A 1 214 ? 41.598 40.540 -7.979 1.00 18.73 248 ILE A C 1
ATOM 1591 O O . ILE A 1 214 ? 40.744 41.085 -8.680 1.00 18.80 248 ILE A O 1
ATOM 1596 N N . SER A 1 215 ? 42.396 39.584 -8.443 1.00 22.35 249 SER A N 1
ATOM 1597 C CA . SER A 1 215 ? 42.287 39.114 -9.824 1.00 26.61 249 SER A CA 1
ATOM 1598 C C . SER A 1 215 ? 41.997 37.617 -9.919 1.00 25.87 249 SER A C 1
ATOM 1599 O O . SER A 1 215 ? 42.140 37.019 -10.984 1.00 38.63 249 SER A O 1
ATOM 1602 N N . GLY A 1 216 ? 41.580 37.016 -8.810 1.00 24.40 250 GLY A N 1
ATOM 1603 C CA . GLY A 1 216 ? 41.408 35.577 -8.762 1.00 19.26 250 GLY A CA 1
ATOM 1604 C C . GLY A 1 216 ? 42.759 34.893 -8.865 1.00 25.40 250 GLY A C 1
ATOM 1605 O O . GLY A 1 216 ? 43.775 35.461 -8.464 1.00 27.99 250 GLY A O 1
ATOM 1606 N N . ASP A 1 217 ? 42.777 33.678 -9.404 1.00 27.23 251 ASP A N 1
ATOM 1607 C CA . ASP A 1 217 ? 44.024 32.932 -9.560 1.00 26.38 251 ASP A CA 1
ATOM 1608 C C . ASP A 1 217 ? 44.693 33.268 -10.889 1.00 35.69 251 ASP A C 1
ATOM 1609 O O . ASP A 1 217 ? 44.758 32.431 -11.790 1.00 45.61 251 ASP A O 1
ATOM 1614 N N . SER A 1 218 ? 45.198 34.494 -10.996 1.00 39.42 252 SER A N 1
ATOM 1615 C CA . SER A 1 218 ? 45.697 35.017 -12.266 1.00 39.08 252 SER A CA 1
ATOM 1616 C C . SER A 1 218 ? 47.199 34.839 -12.468 1.00 53.68 252 SER A C 1
ATOM 1617 O O . SER A 1 218 ? 47.737 35.242 -13.498 1.00 45.96 252 SER A O 1
ATOM 1620 N N . GLN A 1 219 ? 47.874 34.246 -11.490 1.00 30.06 253 GLN A N 1
ATOM 1621 C CA . GLN A 1 219 ? 49.324 34.090 -11.561 1.00 57.22 253 GLN A CA 1
ATOM 1622 C C . GLN A 1 219 ? 49.762 32.629 -11.632 1.00 70.14 253 GLN A C 1
ATOM 1623 O O . GLN A 1 219 ? 50.868 32.327 -12.093 1.00 38.80 253 GLN A O 1
#

Secondary structure (DSSP, 8-state):
--HHHHHHHHHHHHHHHGGGSTT--EEEEEEEE-TTS-EEEEEEEESSEEEEEE-TTTTS-TTSPPPSEEEEEEESSB-TTT-EEEEE-TTS-SSSSGGG--SS-TT-B-GGGSEE-STTEEEEEEE--TT-EEEEEEEB---TTSTTHHHHHHHH---EEEEEEESSHHHHHHHHHHHT--EE-TTS-EEE-S---TTSS--

Foldseek 3Di:
DPVVVVVLVVVLVCLVCVLQPQQHKWKKKKWFAAPLQKIKIKIKIKRFKDKDKFAQQNQADPVRGHGQWIKIKTFGQWDQQPWWKDWPANVRFNDPDNVPTDPADPCIGGDPQFDDLDPGITMHIGGDDHSIMMITIIGHDDPCCDDPNVVCRVVSIDMDIDMDIGNHVVRVLVVQQVVQIWDADPVRDTRGHNRGDSVPPPD

Solvent-accessible surface area: 11799 Å² total; per-residue (Å²): 262,76,94,207,129,88,113,89,56,101,68,20,161,117,96,23,78,53,29,79,88,145,103,18,95,5,66,0,0,0,0,0,25,3,76,56,32,92,4,28,0,10,5,20,41,0,10,6,45,2,156,13,92,4,26,88,152,72,0,44,19,77,90,44,125,28,3,85,0,0,7,0,0,0,7,6,14,0,3,41,117,124,0,52,0,11,41,2,44,89,131,19,48,43,61,126,52,178,168,122,14,167,80,61,11,126,163,29,27,49,45,154,100,9,104,152,8,25,86,5,0,35,0,10,93,7,94,17,100,125,64,24,0,1,30,2,28,0,21,2,76,112,83,33,67,90,64,107,90,86,68,122,5,106,102,64,20,124,47,55,81,95,90,46,125,13,90,64,28,73,63,0,36,82,57,0,86,132,17,114,2,0,1,11,26,110,87,28,113,70,33,8,39,16,28,27,142,78,75,41,146,79,219

Organism: NCBI:txid180167

InterPro domains:
  IPR035239 Cypovirus polyhedrin [PF17515] (12-252)

Radius of gyration: 18.08 Å; Cα contacts (8 Å, |Δi|>4): 423; chains: 1; bounding box: 30×56×46 Å

Sequence (203 aa):
RDVRREQQEIITRQINTAPYVQDAMMRVVVFAQYPSGRYKAFDYVFPDYLKVFLNWRELLEGSGRYPMGVIVSFNGNIDWTRARVEATNMHGLNNTDWREARAWGPHVICGNQLRKAGHLSRAVYVPLDEHNTVKVLATARQNRFNGPQLAQTLTNNIVCPNVIEFNTESDVIDYAKMAHIAYIDQAGLIVASSDAYISGDSQ

B-factor: mean 27.67, std 14.12, range [11.24, 98.26]